Protein AF-A0A7W1AGZ4-F1 (afdb_monomer_lite)

Radius of gyration: 18.14 Å; chains: 1; bounding box: 43×48×43 Å

Sequence (249 aa):
MVACYVSNYGTFGGDRHEALSAAVGRVGAFATVAMVYQPPASSPNSVRFMVYGANGELVTQAQLDQYGDNVSIPNNCLNCHGGARYDAAANAVIGARFLPFDTTGFEFADVPGFRPADQAANIRVLNDLVATTEPTPAIRELIDGFAATSAEKFVPAGWSGTVEREVYKQVVAVACRSCHASLGGSFDFTSAAQFTNVRAAIADSLCGPSGNASAHDMPSAEIPLRRLWTTPARAYLIDYLDIKGACEP

Foldseek 3Di:
DDKDKDFFADAAVDDPVRRQVCVVVVHHGAKMKMWDADDDLQDWPNIAIWIAGPVRHTDQFDQPHRPRPDTGPPRLVCQQQPLWDQDPVVRTTGQGADFQPQCLADDFDPDPCTDCVNCVVVSLVVLVSSVVRPAAPLRVQQSVQCVVQNNLPGAAVQQPDPLSRVLCNLACSQQQQRRQCSNDDLSNPSHPVSCLVCLQVVLCQLQNAPPCSVHHNPVSRVSSSCSCVVDCSVVSSCVSNVNVNSNDD

pLDDT: mean 90.74, std 8.55, range [50.34, 98.19]

Structure (mmCIF, N/CA/C/O backbone):
data_AF-A0A7W1AGZ4-F1
#
_entry.id   AF-A0A7W1AGZ4-F1
#
loop_
_atom_site.group_PDB
_atom_site.id
_atom_site.type_symbol
_atom_site.label_atom_id
_atom_site.label_alt_id
_atom_site.label_comp_id
_atom_site.label_asym_id
_atom_site.label_entity_id
_atom_site.label_seq_id
_atom_site.pdbx_PDB_ins_code
_atom_site.Cartn_x
_atom_site.Cartn_y
_atom_site.Cartn_z
_atom_site.occupancy
_atom_site.B_iso_or_equiv
_atom_site.auth_seq_id
_atom_site.auth_comp_id
_atom_site.auth_asym_id
_atom_site.auth_atom_id
_atom_site.pdbx_PDB_model_num
ATOM 1 N N . MET A 1 1 ? 18.515 -12.819 1.867 1.00 87.00 1 MET A N 1
ATOM 2 C CA . MET A 1 1 ? 18.225 -11.853 0.787 1.00 87.00 1 MET A CA 1
ATOM 3 C C . MET A 1 1 ? 16.876 -12.226 0.209 1.00 87.00 1 MET A C 1
ATOM 5 O O . MET A 1 1 ? 16.667 -13.409 -0.025 1.00 87.00 1 MET A O 1
ATOM 9 N N . VAL A 1 2 ? 15.983 -11.257 0.025 1.00 96.50 2 VAL A N 1
ATOM 10 C CA . VAL A 1 2 ? 14.653 -11.457 -0.580 1.00 96.50 2 VAL A CA 1
ATOM 11 C C . VAL A 1 2 ? 14.549 -10.553 -1.798 1.00 96.50 2 VAL A C 1
ATOM 13 O O . VAL A 1 2 ? 15.055 -9.433 -1.759 1.00 96.50 2 VAL A O 1
ATOM 16 N N . ALA A 1 3 ? 13.922 -11.029 -2.868 1.00 96.31 3 ALA A N 1
ATOM 17 C CA . ALA A 1 3 ? 13.642 -10.231 -4.051 1.00 96.31 3 ALA A CA 1
ATOM 18 C C . ALA A 1 3 ? 12.219 -10.510 -4.538 1.00 96.31 3 ALA A C 1
ATOM 20 O O . ALA A 1 3 ? 11.831 -11.671 -4.662 1.00 96.31 3 ALA A O 1
ATOM 21 N N . CYS A 1 4 ? 11.473 -9.450 -4.832 1.00 96.69 4 CYS A N 1
ATOM 22 C CA . CYS A 1 4 ? 10.142 -9.517 -5.429 1.00 96.69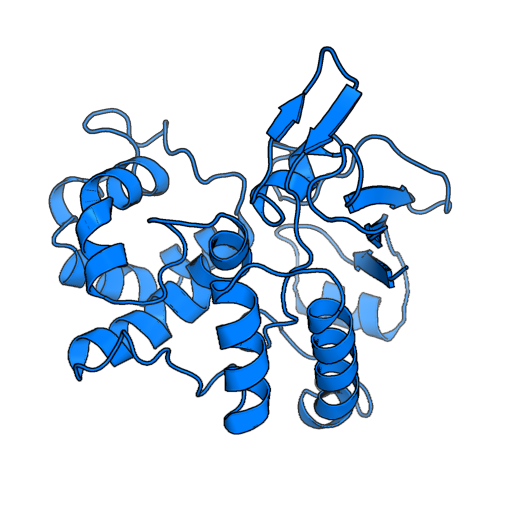 4 CYS A CA 1
ATOM 23 C C . CYS A 1 4 ? 10.090 -8.572 -6.628 1.00 96.69 4 CYS A C 1
ATOM 25 O O . CYS A 1 4 ? 10.777 -7.551 -6.641 1.00 96.69 4 CYS A O 1
ATOM 27 N N . TYR A 1 5 ? 9.267 -8.892 -7.621 1.00 96.56 5 TYR A N 1
ATOM 28 C CA . TYR A 1 5 ? 8.994 -7.987 -8.730 1.00 96.56 5 TYR A CA 1
ATOM 29 C C . TYR A 1 5 ? 7.519 -8.028 -9.119 1.00 96.56 5 TYR A C 1
ATOM 31 O O . TYR A 1 5 ? 6.829 -9.018 -8.876 1.00 96.56 5 TYR A O 1
ATOM 39 N N . VAL A 1 6 ? 7.054 -6.945 -9.733 1.00 95.31 6 VAL A N 1
ATOM 40 C CA . VAL A 1 6 ? 5.720 -6.817 -10.315 1.00 95.31 6 VAL A CA 1
ATOM 41 C C . VAL A 1 6 ? 5.838 -6.149 -11.678 1.00 95.31 6 VAL A C 1
ATOM 43 O O . VAL A 1 6 ? 6.537 -5.148 -11.830 1.00 95.31 6 VAL A O 1
ATOM 46 N N . SER A 1 7 ? 5.167 -6.711 -12.676 1.00 96.44 7 SER A N 1
ATOM 47 C CA . SER A 1 7 ? 5.040 -6.103 -13.999 1.00 96.44 7 SER A CA 1
ATOM 48 C C . SER A 1 7 ? 3.698 -5.390 -14.092 1.00 96.44 7 SER A C 1
ATOM 50 O O . SER A 1 7 ? 2.663 -5.969 -13.771 1.00 96.44 7 SER A O 1
ATOM 52 N N . ASN A 1 8 ? 3.730 -4.131 -14.515 1.00 94.50 8 ASN A N 1
ATOM 53 C CA . ASN A 1 8 ? 2.555 -3.288 -14.671 1.00 94.50 8 ASN A CA 1
ATOM 54 C C . ASN A 1 8 ? 2.071 -3.335 -16.120 1.00 94.50 8 ASN A C 1
ATOM 56 O O . ASN A 1 8 ? 2.871 -3.241 -17.056 1.00 94.50 8 ASN A O 1
ATOM 60 N N . TYR A 1 9 ? 0.757 -3.464 -16.277 1.00 95.25 9 TYR A N 1
ATOM 61 C CA . TYR A 1 9 ? 0.058 -3.624 -17.548 1.00 95.25 9 TYR A CA 1
ATOM 62 C C . TYR A 1 9 ? -1.064 -2.586 -17.663 1.00 95.25 9 TYR A C 1
ATOM 64 O O . TYR A 1 9 ? -1.613 -2.153 -16.650 1.00 95.25 9 TYR A O 1
ATOM 72 N N . GLY A 1 10 ? -1.423 -2.217 -18.893 1.00 93.06 10 GLY A N 1
ATOM 73 C CA . GLY A 1 10 ? -2.476 -1.235 -19.166 1.00 93.06 10 GLY A CA 1
ATOM 74 C C . GLY A 1 10 ? -2.006 0.216 -19.035 1.00 93.06 10 GLY A C 1
ATOM 75 O O . GLY A 1 10 ? -0.840 0.532 -19.267 1.00 93.06 10 GLY A O 1
ATOM 76 N N . THR A 1 11 ? -2.930 1.117 -18.707 1.00 88.69 11 THR A N 1
ATOM 77 C CA . THR A 1 11 ? -2.680 2.561 -18.581 1.00 88.69 11 THR A CA 1
ATOM 78 C C . THR A 1 11 ? -3.379 3.094 -17.336 1.00 88.69 11 THR A C 1
ATOM 80 O O . THR A 1 11 ? -4.525 2.732 -17.068 1.00 88.69 11 THR A O 1
ATOM 83 N N . PHE A 1 12 ? -2.709 3.956 -16.568 1.00 83.69 12 PHE A N 1
ATOM 84 C CA . PHE A 1 12 ? -3.318 4.596 -15.399 1.00 83.69 12 PHE A CA 1
ATOM 85 C C . PHE A 1 12 ? -4.518 5.459 -15.803 1.00 83.69 12 PHE A C 1
ATOM 87 O O . PHE A 1 12 ? -4.467 6.188 -16.791 1.00 83.69 12 PHE A O 1
ATOM 94 N N . GLY A 1 13 ? -5.620 5.328 -15.060 1.00 81.44 13 GLY A N 1
ATOM 95 C CA . GLY A 1 13 ? -6.910 5.938 -15.404 1.00 81.44 13 GLY A CA 1
ATOM 96 C C . GLY A 1 13 ? -7.656 5.267 -16.571 1.00 81.44 13 GLY A C 1
ATOM 97 O O . GLY A 1 13 ? -8.749 5.713 -16.913 1.00 81.44 13 GLY A O 1
ATOM 98 N N . GLY A 1 14 ? -7.088 4.217 -17.178 1.00 87.12 14 GLY A N 1
ATOM 99 C CA . GLY A 1 14 ? -7.708 3.432 -18.249 1.00 87.12 14 GLY A CA 1
ATOM 100 C C . GLY A 1 14 ? -8.649 2.329 -17.749 1.00 87.12 14 GLY A C 1
ATOM 101 O O . GLY A 1 14 ? -8.971 2.243 -16.561 1.00 87.12 14 GLY A O 1
ATOM 102 N N . ASP A 1 15 ? -9.089 1.461 -18.664 1.00 91.44 15 ASP A N 1
ATOM 103 C CA . ASP A 1 15 ? -9.973 0.340 -18.332 1.00 91.44 15 ASP A CA 1
ATOM 104 C C . ASP A 1 15 ? -9.217 -0.765 -17.568 1.00 91.44 15 ASP A C 1
ATOM 106 O O . ASP A 1 15 ? -8.265 -1.385 -18.052 1.00 91.44 15 ASP A O 1
ATOM 110 N N . ARG A 1 16 ? -9.681 -1.046 -16.349 1.00 89.94 16 ARG A N 1
ATOM 111 C CA . ARG A 1 16 ? -9.140 -2.097 -15.481 1.00 89.94 16 ARG A CA 1
ATOM 112 C C . ARG A 1 16 ? -9.299 -3.509 -16.053 1.00 89.94 16 ARG A C 1
ATOM 114 O O . ARG A 1 16 ? -8.453 -4.360 -15.790 1.00 89.94 16 ARG A O 1
ATOM 121 N N . HIS A 1 17 ? -10.351 -3.779 -16.827 1.00 92.06 17 HIS A N 1
ATOM 122 C CA . HIS A 1 17 ? -10.578 -5.090 -17.435 1.00 92.06 17 HIS A CA 1
ATOM 123 C C . HIS A 1 17 ? -9.567 -5.355 -18.552 1.00 92.06 17 HIS A C 1
ATOM 125 O O . HIS A 1 17 ? -9.062 -6.474 -18.667 1.00 92.06 17 HIS A O 1
ATOM 131 N N . GLU A 1 18 ? -9.200 -4.321 -19.313 1.00 94.56 18 GLU A N 1
ATOM 132 C CA . GLU A 1 18 ? -8.113 -4.403 -20.290 1.00 94.56 18 GLU A CA 1
ATOM 133 C C . GLU A 1 18 ? -6.768 -4.649 -19.599 1.00 94.56 18 GLU A C 1
ATOM 135 O O . GLU A 1 18 ? -6.032 -5.553 -20.001 1.00 94.56 18 GLU A O 1
ATOM 140 N N . ALA A 1 19 ? -6.473 -3.922 -18.514 1.00 94.06 19 ALA A N 1
ATOM 141 C CA . ALA A 1 19 ? -5.252 -4.123 -17.730 1.00 94.06 19 ALA A CA 1
ATOM 142 C C . ALA A 1 19 ? -5.159 -5.547 -17.146 1.00 94.06 19 ALA A C 1
ATOM 144 O O . ALA A 1 19 ? -4.108 -6.185 -17.241 1.00 94.06 19 ALA A O 1
ATOM 145 N N . LEU A 1 20 ? -6.260 -6.083 -16.605 1.00 95.06 20 LEU A N 1
ATOM 146 C CA . LEU A 1 20 ? -6.334 -7.464 -16.114 1.00 95.06 20 LEU A CA 1
ATOM 147 C C . LEU A 1 20 ? -6.125 -8.485 -17.234 1.00 95.06 20 LEU A C 1
ATOM 149 O O . LEU A 1 20 ? -5.352 -9.428 -17.066 1.00 95.06 20 LEU A O 1
ATOM 153 N N . SER A 1 21 ? -6.773 -8.298 -18.386 1.00 95.94 21 SER A N 1
ATOM 154 C CA . SER A 1 21 ? -6.602 -9.182 -19.544 1.00 95.94 21 SER A CA 1
ATOM 155 C C . SER A 1 21 ? -5.155 -9.171 -20.052 1.00 95.94 21 SER A C 1
ATOM 157 O O . SER A 1 21 ? -4.579 -10.227 -20.325 1.00 95.94 21 SER A O 1
ATOM 159 N N . ALA A 1 22 ? -4.535 -7.991 -20.128 1.00 96.50 22 ALA A N 1
ATOM 160 C CA . ALA A 1 22 ? -3.134 -7.829 -20.500 1.00 96.50 22 ALA A CA 1
ATOM 161 C C . ALA A 1 22 ? -2.189 -8.510 -19.496 1.00 96.50 22 ALA A C 1
ATOM 163 O O . ALA A 1 22 ? -1.257 -9.200 -19.911 1.00 96.50 22 ALA A O 1
ATOM 164 N N . ALA A 1 23 ? -2.462 -8.396 -18.192 1.00 96.19 23 ALA A N 1
ATOM 165 C CA . ALA A 1 23 ? -1.691 -9.060 -17.144 1.00 96.19 23 ALA A CA 1
ATOM 166 C C . ALA A 1 23 ? -1.802 -10.594 -17.211 1.00 96.19 23 ALA A C 1
ATOM 168 O O . ALA A 1 23 ? -0.784 -11.286 -17.140 1.00 96.19 23 ALA A O 1
ATOM 169 N N . VAL A 1 24 ? -3.010 -11.135 -17.422 1.00 96.81 24 VAL A N 1
ATOM 170 C CA . VAL A 1 24 ? -3.243 -12.580 -17.619 1.00 96.81 24 VAL A CA 1
ATOM 171 C C . VAL A 1 24 ? -2.476 -13.094 -18.840 1.00 96.81 24 VAL A C 1
ATOM 173 O O . VAL A 1 24 ? -1.804 -14.123 -18.761 1.00 96.81 24 VAL A O 1
ATOM 176 N N . GLY A 1 25 ? -2.527 -12.357 -19.953 1.00 96.69 25 GLY A N 1
ATOM 177 C CA . GLY A 1 25 ? -1.789 -12.684 -21.176 1.00 96.69 25 GLY A CA 1
ATOM 178 C C . GLY A 1 25 ? -0.289 -12.382 -21.113 1.00 96.69 25 GLY A C 1
ATOM 179 O O . GLY A 1 25 ? 0.455 -12.822 -21.988 1.00 96.69 25 GLY A O 1
ATOM 180 N N . ARG A 1 26 ? 0.165 -11.640 -20.095 1.00 95.50 26 ARG A N 1
ATOM 181 C CA . ARG A 1 26 ? 1.519 -11.076 -19.973 1.00 95.50 26 ARG A CA 1
ATOM 182 C C . ARG A 1 26 ? 1.939 -10.246 -21.192 1.00 95.50 26 ARG A C 1
ATOM 184 O O . ARG A 1 26 ? 3.103 -10.266 -21.588 1.00 95.50 26 ARG A O 1
ATOM 191 N N . VAL A 1 27 ? 1.006 -9.502 -21.781 1.00 95.50 27 VAL A N 1
ATOM 192 C CA . VAL A 1 27 ? 1.228 -8.714 -23.004 1.00 95.50 27 VAL A CA 1
ATOM 193 C C . VAL A 1 27 ? 1.304 -7.229 -22.672 1.00 95.50 27 VAL A C 1
ATOM 195 O O . VAL A 1 27 ? 0.425 -6.703 -22.002 1.00 95.50 27 VAL A O 1
ATOM 198 N N . GLY A 1 28 ? 2.327 -6.540 -23.184 1.00 94.69 28 GLY A N 1
ATOM 199 C CA . GLY A 1 28 ? 2.410 -5.079 -23.092 1.00 94.69 28 GLY A CA 1
ATOM 200 C C . GLY A 1 28 ? 2.748 -4.553 -21.696 1.00 94.69 28 GLY A C 1
ATOM 201 O O . GLY A 1 28 ? 2.215 -3.524 -21.289 1.00 94.69 28 GLY A O 1
ATOM 202 N N . ALA A 1 29 ? 3.618 -5.246 -20.951 1.00 95.56 29 ALA A N 1
ATOM 203 C CA . ALA A 1 29 ? 4.167 -4.686 -19.719 1.00 95.56 29 ALA A CA 1
ATOM 204 C C . ALA A 1 29 ? 4.952 -3.404 -20.041 1.00 95.56 29 ALA A C 1
ATOM 206 O O . ALA A 1 29 ? 5.865 -3.441 -20.866 1.00 95.56 29 ALA A O 1
ATOM 207 N N . PHE A 1 30 ? 4.622 -2.288 -19.392 1.00 94.31 30 PHE A N 1
ATOM 208 C CA . PHE A 1 30 ? 5.315 -1.013 -19.626 1.00 94.31 30 PHE A CA 1
ATOM 209 C C . PHE A 1 30 ? 6.378 -0.711 -18.563 1.00 94.31 30 PHE A C 1
ATOM 211 O O . PHE A 1 30 ? 7.355 -0.020 -18.851 1.00 94.31 30 PHE A O 1
ATOM 218 N N . ALA A 1 31 ? 6.215 -1.252 -17.351 1.00 95.06 31 ALA A N 1
ATOM 219 C CA . ALA A 1 31 ? 7.163 -1.100 -16.253 1.00 95.06 31 ALA A CA 1
ATOM 220 C C . ALA A 1 31 ? 7.177 -2.347 -15.360 1.00 95.06 31 ALA A C 1
ATOM 222 O O . ALA A 1 31 ? 6.154 -2.713 -14.781 1.00 95.06 31 ALA A O 1
ATOM 223 N N . THR A 1 32 ? 8.340 -2.974 -15.197 1.00 97.25 32 THR A N 1
ATOM 224 C CA . THR A 1 32 ? 8.563 -4.032 -14.202 1.00 97.25 32 THR A CA 1
ATOM 225 C C . THR A 1 32 ? 9.362 -3.477 -13.036 1.00 97.25 32 THR A C 1
ATOM 227 O O . THR A 1 32 ? 10.540 -3.164 -13.186 1.00 97.25 32 THR A O 1
ATOM 230 N N . VAL A 1 33 ? 8.723 -3.351 -11.875 1.00 96.44 33 VAL A N 1
ATOM 231 C CA . VAL A 1 33 ? 9.336 -2.852 -10.640 1.00 96.44 33 VAL A CA 1
ATOM 232 C C . VAL A 1 33 ? 9.860 -4.038 -9.847 1.00 96.44 33 VAL A C 1
ATOM 234 O O . VAL A 1 33 ? 9.128 -4.993 -9.604 1.00 96.44 33 VAL A O 1
ATOM 237 N N . ALA A 1 34 ? 11.116 -3.975 -9.427 1.00 97.06 34 ALA A N 1
ATOM 238 C CA . ALA A 1 34 ? 11.766 -4.960 -8.583 1.00 97.06 34 ALA A CA 1
ATOM 239 C C . ALA A 1 34 ? 12.222 -4.319 -7.272 1.00 97.06 34 ALA A C 1
ATOM 241 O O . ALA A 1 34 ? 12.740 -3.200 -7.243 1.00 97.06 34 ALA A O 1
ATOM 242 N N . MET A 1 35 ? 12.061 -5.069 -6.188 1.00 96.75 35 MET A N 1
ATOM 243 C CA . MET A 1 35 ? 12.550 -4.724 -4.864 1.00 96.75 35 MET A CA 1
ATOM 244 C C . MET A 1 35 ? 13.450 -5.826 -4.342 1.00 96.75 35 MET A C 1
ATOM 246 O O . MET A 1 35 ? 13.121 -7.009 -4.448 1.00 96.75 35 MET A O 1
ATOM 250 N N . VAL A 1 36 ? 14.562 -5.437 -3.727 1.00 97.19 36 VAL A N 1
ATOM 251 C CA . VAL A 1 36 ? 15.485 -6.368 -3.071 1.00 97.19 36 VAL A CA 1
ATOM 252 C C . VAL A 1 36 ? 15.710 -5.933 -1.637 1.00 97.19 36 VAL A C 1
ATOM 254 O O . VAL A 1 36 ? 15.943 -4.754 -1.387 1.00 97.19 36 VAL A O 1
ATOM 257 N N . TYR A 1 37 ? 15.674 -6.895 -0.717 1.00 97.31 37 TYR A N 1
ATOM 258 C CA . TYR A 1 37 ? 16.054 -6.730 0.678 1.00 97.31 37 TYR A CA 1
ATOM 259 C C . TYR A 1 37 ? 17.360 -7.463 1.000 1.00 97.31 37 TYR A C 1
ATOM 261 O O . TYR A 1 37 ? 17.499 -8.677 0.782 1.00 97.31 37 TYR A O 1
ATOM 269 N N . GLN A 1 38 ? 18.290 -6.723 1.597 1.00 96.56 38 GLN A N 1
ATOM 270 C CA . GLN A 1 38 ? 19.529 -7.207 2.178 1.00 96.56 38 GLN A CA 1
ATOM 271 C C . GLN A 1 38 ? 19.607 -6.756 3.649 1.00 96.56 38 GLN A C 1
ATOM 273 O O . GLN A 1 38 ? 19.613 -5.552 3.902 1.00 96.56 38 GLN A O 1
ATOM 278 N N . PRO A 1 39 ? 19.667 -7.693 4.615 1.00 94.62 39 PRO A N 1
ATOM 279 C CA . PRO A 1 39 ? 19.731 -7.346 6.029 1.00 94.62 39 PRO A CA 1
ATOM 280 C C . PRO A 1 39 ? 21.072 -6.689 6.401 1.00 94.62 39 PRO A C 1
ATOM 282 O O . PRO A 1 39 ? 22.086 -6.964 5.747 1.00 94.62 39 PRO A O 1
ATOM 285 N N . PRO A 1 40 ? 21.102 -5.890 7.483 1.00 93.62 40 PRO A N 1
ATOM 286 C CA . PRO A 1 40 ? 19.962 -5.526 8.336 1.00 93.62 40 PRO A CA 1
ATOM 287 C C . PRO A 1 40 ? 19.135 -4.366 7.754 1.00 93.62 40 PRO A C 1
ATOM 289 O O . PRO A 1 40 ? 19.645 -3.535 7.006 1.00 93.62 40 PRO A O 1
ATOM 292 N N . ALA A 1 41 ? 17.862 -4.248 8.141 1.00 89.44 41 ALA A N 1
ATOM 293 C CA . ALA A 1 41 ? 16.946 -3.205 7.655 1.00 89.44 41 ALA A CA 1
ATOM 294 C C . ALA A 1 41 ? 17.289 -1.782 8.129 1.00 89.44 41 ALA A C 1
ATOM 296 O O . ALA A 1 41 ? 16.692 -0.804 7.664 1.00 89.44 41 ALA A O 1
ATOM 297 N N . SER A 1 42 ? 18.235 -1.662 9.061 1.00 88.31 42 SER A N 1
ATOM 298 C CA . SER A 1 42 ? 18.825 -0.401 9.512 1.00 88.31 42 SER A CA 1
ATOM 299 C C . SER A 1 42 ? 19.952 0.098 8.603 1.00 88.31 42 SER A C 1
ATOM 301 O O . SER A 1 42 ? 20.309 1.273 8.677 1.00 88.31 42 SER A O 1
ATOM 303 N N . SER A 1 43 ? 20.515 -0.752 7.736 1.00 92.69 43 SER A N 1
ATOM 304 C CA . SER A 1 43 ? 21.575 -0.336 6.818 1.00 92.69 43 SER A CA 1
ATOM 305 C C . SER A 1 43 ? 21.033 0.554 5.689 1.00 92.69 43 SER A C 1
ATOM 307 O O . SER A 1 43 ? 19.939 0.290 5.170 1.00 92.69 43 SER A O 1
ATOM 309 N N . PRO A 1 44 ? 21.800 1.574 5.253 1.00 93.19 44 PRO A N 1
ATOM 310 C CA . PRO A 1 44 ? 21.507 2.312 4.029 1.00 93.19 44 PRO A CA 1
ATOM 311 C C . PRO A 1 44 ? 21.385 1.360 2.835 1.00 93.19 44 PRO A C 1
ATOM 313 O O . PRO A 1 44 ? 22.183 0.432 2.695 1.00 93.19 44 PRO A O 1
ATOM 316 N N . ASN A 1 45 ? 20.392 1.582 1.972 1.00 94.12 45 ASN A N 1
ATOM 317 C CA . ASN A 1 45 ? 20.105 0.742 0.805 1.00 94.12 45 ASN A CA 1
ATOM 318 C C . ASN A 1 45 ? 19.912 -0.751 1.148 1.00 94.12 45 ASN A C 1
ATOM 320 O O . ASN A 1 45 ? 20.210 -1.621 0.321 1.00 94.12 45 ASN A O 1
ATOM 324 N N . SER A 1 46 ? 19.427 -1.053 2.361 1.00 95.06 46 SER A N 1
ATOM 325 C CA . SER A 1 46 ? 18.976 -2.398 2.750 1.00 95.06 46 SER A CA 1
ATOM 326 C C . SER A 1 46 ? 17.762 -2.837 1.939 1.00 95.06 46 SER A C 1
ATOM 328 O O . SER A 1 46 ? 17.660 -4.007 1.588 1.00 95.06 46 SER A O 1
ATOM 330 N N . VAL A 1 47 ? 16.893 -1.898 1.560 1.00 95.50 47 VAL A N 1
ATOM 331 C CA . VAL A 1 47 ? 15.894 -2.075 0.503 1.00 95.50 47 VAL A CA 1
ATOM 332 C C . VAL A 1 47 ? 16.293 -1.230 -0.701 1.00 95.50 47 VAL A C 1
ATOM 334 O O . VAL A 1 47 ? 16.632 -0.055 -0.556 1.00 95.50 47 VAL A O 1
ATOM 337 N N . ARG A 1 48 ? 16.266 -1.836 -1.889 1.00 94.94 48 ARG A N 1
ATOM 338 C CA . ARG A 1 48 ? 16.602 -1.188 -3.166 1.00 94.94 48 ARG A CA 1
ATOM 339 C C . ARG A 1 48 ? 15.460 -1.356 -4.149 1.00 94.94 48 ARG A C 1
ATOM 341 O O . ARG A 1 48 ? 14.827 -2.410 -4.165 1.00 94.94 48 ARG A O 1
ATOM 348 N N . PHE A 1 49 ? 15.253 -0.333 -4.968 1.00 95.56 49 PHE A N 1
ATOM 349 C CA . PHE A 1 49 ? 14.232 -0.290 -6.006 1.00 95.56 49 PHE A CA 1
ATOM 350 C C . PHE A 1 49 ? 14.908 -0.231 -7.370 1.00 95.56 49 PHE A C 1
ATOM 352 O O . PHE A 1 49 ? 15.812 0.577 -7.582 1.00 95.56 49 PHE A O 1
ATOM 359 N N . MET A 1 50 ? 14.458 -1.075 -8.289 1.00 96.38 50 MET A N 1
ATOM 360 C CA . MET A 1 50 ? 14.874 -1.064 -9.686 1.00 96.38 50 MET A CA 1
ATOM 361 C C . MET A 1 50 ? 13.630 -1.134 -10.555 1.00 96.38 50 MET A C 1
ATOM 363 O O . MET A 1 50 ? 12.692 -1.852 -10.217 1.00 96.38 50 MET A O 1
ATOM 367 N N . VAL A 1 51 ? 13.613 -0.419 -11.675 1.00 97.56 51 VAL A N 1
ATOM 368 C CA . VAL A 1 51 ? 12.519 -0.527 -12.641 1.00 97.56 51 VAL A CA 1
ATOM 369 C C . VAL A 1 51 ? 13.085 -0.787 -14.017 1.00 97.56 51 VAL A C 1
ATOM 371 O O . VAL A 1 51 ? 14.066 -0.167 -14.419 1.00 97.56 51 VAL A O 1
ATOM 374 N N . TYR A 1 52 ? 12.450 -1.711 -14.723 1.00 97.44 52 TYR A N 1
ATOM 375 C CA . TYR A 1 52 ? 12.769 -2.068 -16.091 1.00 97.44 52 TYR A CA 1
ATOM 376 C C . TYR A 1 52 ? 11.629 -1.620 -17.004 1.00 97.44 52 TYR A C 1
ATOM 378 O O . TYR A 1 52 ? 10.467 -1.928 -16.727 1.00 97.44 52 TYR A O 1
ATOM 386 N N . GLY A 1 53 ? 11.951 -0.881 -18.065 1.00 96.06 53 GLY A N 1
ATOM 387 C CA . GLY A 1 53 ? 10.976 -0.428 -19.057 1.00 96.06 53 GLY A CA 1
ATOM 388 C C . GLY A 1 53 ? 10.456 -1.567 -19.940 1.00 96.06 53 GLY A C 1
ATOM 389 O O . GLY A 1 53 ? 10.855 -2.724 -19.797 1.00 96.06 53 GLY A O 1
ATOM 390 N N . ALA A 1 54 ? 9.595 -1.236 -20.904 1.00 94.56 54 ALA A N 1
ATOM 391 C CA . ALA A 1 54 ? 9.003 -2.205 -21.836 1.00 94.56 54 ALA A CA 1
ATOM 392 C C . ALA A 1 54 ? 10.037 -3.008 -22.656 1.00 94.56 54 ALA A C 1
ATOM 394 O O . ALA A 1 54 ? 9.770 -4.134 -23.068 1.00 94.56 54 ALA A O 1
ATOM 395 N N . ASN A 1 55 ? 11.225 -2.442 -22.885 1.00 95.00 55 ASN A N 1
ATOM 396 C CA . ASN A 1 55 ? 12.341 -3.098 -23.572 1.00 95.00 55 ASN A CA 1
ATOM 397 C C . ASN A 1 55 ? 13.228 -3.948 -22.638 1.00 95.00 55 ASN A C 1
ATOM 399 O O . ASN A 1 55 ? 14.198 -4.543 -23.099 1.00 95.00 55 ASN A O 1
ATOM 403 N N . GLY A 1 56 ? 12.914 -4.005 -21.340 1.00 94.12 56 GLY A N 1
ATOM 404 C CA . GLY A 1 56 ? 13.701 -4.714 -20.333 1.00 94.12 56 GLY A CA 1
ATOM 405 C C . GLY A 1 56 ? 14.955 -3.972 -19.863 1.00 94.12 56 GLY A C 1
ATOM 406 O O . GLY A 1 56 ? 15.739 -4.544 -19.108 1.00 94.12 56 GLY A O 1
ATOM 407 N N . GLU A 1 57 ? 15.166 -2.720 -20.272 1.00 97.25 57 GLU A N 1
ATOM 408 C CA . GLU A 1 57 ? 16.292 -1.903 -19.812 1.00 97.25 57 GLU A CA 1
ATOM 409 C C . GLU A 1 57 ? 15.968 -1.199 -18.495 1.00 97.25 57 GLU A C 1
ATOM 411 O O . GLU A 1 57 ? 14.820 -0.839 -18.234 1.00 97.25 57 GLU A O 1
ATOM 416 N N . LEU A 1 58 ? 16.992 -0.985 -17.664 1.00 97.38 58 LEU A N 1
ATOM 417 C CA . LEU A 1 58 ? 16.846 -0.244 -16.416 1.00 97.38 58 LEU A CA 1
ATOM 418 C C . LEU A 1 58 ? 16.500 1.222 -16.710 1.00 97.38 58 LEU A C 1
ATOM 420 O O . LEU A 1 58 ? 17.206 1.893 -17.460 1.00 97.38 58 LEU A O 1
ATOM 424 N N . VAL A 1 59 ? 15.457 1.728 -16.060 1.00 96.88 59 VAL A N 1
ATOM 425 C CA . VAL A 1 59 ? 15.012 3.120 -16.158 1.00 96.88 59 VAL A CA 1
ATOM 426 C C . VAL A 1 59 ? 15.056 3.798 -14.791 1.00 96.88 59 VAL A C 1
ATOM 428 O O . VAL A 1 59 ? 14.912 3.160 -13.749 1.00 96.88 59 VAL A O 1
ATOM 431 N N . THR A 1 60 ? 15.262 5.114 -14.789 1.00 94.31 60 THR A N 1
ATOM 432 C CA . THR A 1 60 ? 15.279 5.953 -13.575 1.00 94.31 60 THR A CA 1
ATOM 433 C C . THR A 1 60 ? 13.957 6.678 -13.335 1.00 94.31 60 THR A C 1
ATOM 435 O O . THR A 1 60 ? 13.795 7.363 -12.322 1.00 94.31 60 THR A O 1
ATOM 438 N N . GLN A 1 61 ? 13.000 6.505 -14.249 1.00 93.44 61 GLN A N 1
ATOM 439 C CA . GLN A 1 61 ? 11.659 7.053 -14.154 1.00 93.44 61 GLN A CA 1
ATOM 440 C C . GLN A 1 61 ? 10.618 6.010 -14.557 1.00 93.44 61 GLN A C 1
ATOM 442 O O . GLN A 1 61 ? 10.819 5.258 -15.509 1.00 93.44 61 GLN A O 1
ATOM 447 N N . ALA A 1 62 ? 9.499 5.994 -13.843 1.00 91.50 62 ALA A N 1
ATOM 448 C CA . ALA A 1 62 ? 8.307 5.241 -14.193 1.00 91.50 62 ALA A CA 1
ATOM 449 C C . ALA A 1 62 ? 7.080 6.006 -13.701 1.00 91.50 62 ALA A C 1
ATOM 451 O O . ALA A 1 62 ? 6.984 6.321 -12.517 1.00 91.50 62 ALA A O 1
ATOM 452 N N . GLN A 1 63 ? 6.154 6.300 -14.608 1.00 89.88 63 GLN A N 1
ATOM 453 C CA . GLN A 1 63 ? 4.871 6.895 -14.257 1.00 89.88 63 GLN A CA 1
ATOM 454 C C . GLN A 1 63 ? 3.958 5.793 -13.711 1.00 89.88 63 GLN A C 1
ATOM 456 O O . GLN A 1 63 ? 3.553 4.904 -14.461 1.00 89.88 63 GLN A O 1
ATOM 461 N N . LEU A 1 64 ? 3.699 5.826 -12.397 1.00 88.19 64 LEU A N 1
ATOM 462 C CA . LEU A 1 64 ? 2.844 4.857 -11.691 1.00 88.19 64 LEU A CA 1
ATOM 463 C C . LEU A 1 64 ? 1.537 5.491 -11.184 1.00 88.19 64 LEU A C 1
ATOM 465 O O . LEU A 1 64 ? 0.944 5.032 -10.209 1.00 88.19 64 LEU A O 1
ATOM 469 N N . ASP A 1 65 ? 1.124 6.558 -11.858 1.00 86.31 65 ASP A N 1
ATOM 470 C CA . ASP A 1 65 ? -0.033 7.387 -11.561 1.00 86.31 65 ASP A CA 1
ATOM 471 C C . ASP A 1 65 ? -0.526 8.062 -12.858 1.00 86.31 65 ASP A C 1
ATOM 473 O O . ASP A 1 65 ? 0.169 8.098 -13.879 1.00 86.31 65 ASP A O 1
ATOM 477 N N . GLN A 1 66 ? -1.749 8.576 -12.855 1.00 85.19 66 GLN A N 1
ATOM 478 C CA . GLN A 1 66 ? -2.383 9.178 -14.023 1.00 85.19 66 GLN A CA 1
ATOM 479 C C . GLN A 1 66 ? -1.758 10.526 -14.414 1.00 85.19 66 GLN A C 1
ATOM 481 O O . GLN A 1 66 ? -1.784 10.875 -15.595 1.00 85.19 66 GLN A O 1
ATOM 486 N N . TYR A 1 67 ? -1.213 11.283 -13.460 1.00 82.00 67 TYR A N 1
ATOM 487 C CA . TYR A 1 67 ? -0.838 12.688 -13.654 1.00 82.00 67 TYR A CA 1
ATOM 488 C C . TYR A 1 67 ? 0.662 12.899 -13.907 1.00 82.00 67 TYR A C 1
ATOM 490 O O . TYR A 1 67 ? 1.051 13.924 -14.463 1.00 82.00 67 TYR A O 1
ATOM 498 N N . GLY A 1 68 ? 1.494 11.906 -13.595 1.00 81.25 68 GLY A N 1
ATOM 499 C CA . GLY A 1 68 ? 2.947 11.987 -13.685 1.00 81.25 68 GLY A CA 1
ATOM 500 C C . GLY A 1 68 ? 3.575 12.808 -12.559 1.00 81.25 68 GLY A C 1
ATOM 501 O O . GLY A 1 68 ? 4.690 13.304 -12.728 1.00 81.25 68 GLY A O 1
ATOM 502 N N . ASP A 1 69 ? 2.892 12.951 -11.421 1.00 77.06 69 ASP A N 1
ATOM 503 C CA . ASP A 1 69 ? 3.335 13.823 -10.325 1.00 77.06 69 ASP A CA 1
ATOM 504 C C . ASP A 1 69 ? 4.569 13.261 -9.599 1.00 77.06 69 ASP A C 1
ATOM 506 O O . ASP A 1 69 ? 5.371 14.015 -9.041 1.00 77.06 69 ASP A O 1
ATOM 510 N N . ASN A 1 70 ? 4.773 11.936 -9.630 1.00 79.81 70 ASN A N 1
ATOM 511 C CA . ASN A 1 70 ? 5.929 11.295 -9.010 1.00 79.81 70 ASN A CA 1
ATOM 512 C C . ASN A 1 70 ? 6.497 10.162 -9.869 1.00 79.81 70 ASN A C 1
ATOM 514 O O . ASN A 1 70 ? 6.232 8.986 -9.648 1.00 79.81 70 ASN A O 1
ATOM 518 N N . VAL A 1 71 ? 7.338 10.515 -10.843 1.00 87.38 71 VAL A N 1
ATOM 519 C CA . VAL A 1 71 ? 7.935 9.528 -11.761 1.00 87.38 71 VAL A CA 1
ATOM 520 C C . VAL A 1 71 ? 9.301 9.009 -11.318 1.00 87.38 71 VAL A C 1
ATOM 522 O O . VAL A 1 71 ? 9.749 7.976 -11.805 1.00 87.38 71 VAL A O 1
ATOM 525 N N . SER A 1 72 ? 10.010 9.720 -10.439 1.00 91.50 72 SER A N 1
ATOM 526 C CA . SER A 1 72 ? 11.425 9.432 -10.158 1.00 91.50 72 SER A CA 1
ATOM 527 C C . SER A 1 72 ? 11.618 8.202 -9.270 1.00 91.50 72 SER A C 1
ATOM 529 O O . SER A 1 72 ? 10.926 8.031 -8.269 1.00 91.50 72 SER A O 1
ATOM 531 N N . ILE A 1 73 ? 12.608 7.368 -9.582 1.00 92.12 73 ILE A N 1
ATOM 532 C CA . ILE A 1 73 ? 12.999 6.226 -8.746 1.00 92.12 73 ILE A CA 1
ATOM 533 C C . ILE A 1 73 ? 14.197 6.656 -7.882 1.00 92.12 73 ILE A C 1
ATOM 535 O O . ILE A 1 73 ? 15.178 7.152 -8.438 1.00 92.12 73 ILE A O 1
ATOM 539 N N . PRO A 1 74 ? 14.153 6.490 -6.542 1.00 91.44 74 PRO A N 1
ATOM 540 C CA . PRO A 1 74 ? 13.198 5.674 -5.783 1.00 91.44 74 PRO A CA 1
ATOM 541 C C . PRO A 1 74 ? 11.965 6.415 -5.237 1.00 91.44 74 PRO A C 1
ATOM 543 O O . PRO A 1 74 ? 11.111 5.759 -4.645 1.00 91.44 74 PRO A O 1
ATOM 546 N N . ASN A 1 75 ? 11.848 7.739 -5.390 1.00 88.06 75 ASN A N 1
ATOM 547 C CA . ASN A 1 75 ? 10.818 8.533 -4.697 1.00 88.06 75 ASN A CA 1
ATOM 548 C C . ASN A 1 75 ? 9.377 8.066 -4.964 1.00 88.06 75 ASN A C 1
ATOM 550 O O . ASN A 1 75 ? 8.573 8.074 -4.038 1.00 88.06 75 ASN A O 1
ATOM 554 N N . ASN A 1 76 ? 9.066 7.592 -6.172 1.00 87.50 76 ASN A N 1
ATOM 555 C CA . ASN A 1 76 ? 7.757 7.027 -6.504 1.00 87.50 76 ASN A CA 1
ATOM 556 C C . ASN A 1 76 ? 7.418 5.813 -5.612 1.00 87.50 76 ASN A C 1
ATOM 558 O O . ASN A 1 76 ? 6.327 5.688 -5.062 1.00 87.50 76 ASN A O 1
ATOM 562 N N . CYS A 1 77 ? 8.397 4.943 -5.368 1.00 91.06 77 CYS A N 1
ATOM 563 C CA . CYS A 1 77 ? 8.219 3.766 -4.520 1.00 91.06 77 CYS A CA 1
ATOM 564 C C . CYS A 1 77 ? 8.158 4.132 -3.027 1.00 91.06 77 CYS A C 1
ATOM 566 O O . CYS A 1 77 ? 7.455 3.489 -2.243 1.00 91.06 77 CYS A O 1
ATOM 568 N N . LEU A 1 78 ? 8.892 5.169 -2.617 1.00 90.00 78 LEU A N 1
ATOM 569 C CA . LEU A 1 78 ? 8.986 5.580 -1.215 1.00 90.00 78 LEU A CA 1
ATOM 570 C C . LEU A 1 78 ? 7.685 6.149 -0.647 1.00 90.00 78 LEU A C 1
ATOM 572 O O . LEU A 1 78 ? 7.553 6.173 0.568 1.00 90.00 78 LEU A O 1
ATOM 576 N N . ASN A 1 79 ? 6.708 6.517 -1.476 1.00 85.44 79 ASN A N 1
ATOM 577 C CA . ASN A 1 79 ? 5.392 6.938 -0.986 1.00 85.44 79 ASN A CA 1
ATOM 578 C C . ASN A 1 79 ? 4.685 5.834 -0.189 1.00 85.44 79 ASN A C 1
ATOM 580 O O . ASN A 1 79 ? 3.992 6.115 0.784 1.00 85.44 79 ASN A O 1
ATOM 584 N N . CYS A 1 80 ? 4.865 4.575 -0.603 1.00 89.00 80 CYS A N 1
ATOM 585 C CA . CYS A 1 80 ? 4.175 3.437 0.000 1.00 89.00 80 CYS A CA 1
ATOM 586 C C . CYS A 1 80 ? 5.092 2.479 0.740 1.00 89.00 80 CYS A C 1
ATOM 588 O O . CYS A 1 80 ? 4.683 1.910 1.742 1.00 89.00 80 CYS A O 1
ATOM 590 N N . HIS A 1 81 ? 6.349 2.351 0.326 1.00 92.00 81 HIS A N 1
ATOM 591 C CA . HIS A 1 81 ? 7.357 1.572 1.053 1.00 92.00 81 HIS A CA 1
ATOM 592 C C . HIS A 1 81 ? 8.022 2.382 2.188 1.00 92.00 81 HIS A C 1
ATOM 594 O O . HIS A 1 81 ? 9.062 1.989 2.726 1.00 92.00 81 HIS A O 1
ATOM 600 N N . GLY A 1 82 ? 7.408 3.528 2.499 1.00 67.44 82 GLY A N 1
ATOM 601 C CA . GLY A 1 82 ? 7.912 4.745 3.119 1.00 67.44 82 GLY A CA 1
ATOM 602 C C . GLY A 1 82 ? 8.068 4.778 4.626 1.00 67.44 82 GLY A C 1
ATOM 603 O O . GLY A 1 82 ? 7.977 5.857 5.201 1.00 67.44 82 GLY A O 1
ATOM 604 N N . GLY A 1 83 ? 8.490 3.693 5.271 1.00 60.06 83 GLY A N 1
ATOM 605 C CA . GLY A 1 83 ? 9.222 3.808 6.549 1.00 60.06 83 GLY A CA 1
ATOM 606 C C . GLY A 1 83 ? 10.546 4.585 6.436 1.00 60.06 83 GLY A C 1
ATOM 607 O O . GLY A 1 83 ? 11.451 4.398 7.249 1.00 60.06 83 GLY A O 1
ATOM 608 N N . ALA A 1 84 ? 10.711 5.386 5.377 1.00 65.50 84 ALA A N 1
ATOM 609 C CA . ALA A 1 84 ? 11.966 5.740 4.760 1.00 65.50 84 ALA A CA 1
ATOM 610 C C . ALA A 1 84 ? 12.088 7.213 4.377 1.00 65.50 84 ALA A C 1
ATOM 612 O O . ALA A 1 84 ? 11.108 7.915 4.156 1.00 65.50 84 ALA A O 1
ATOM 613 N N . ARG A 1 85 ? 13.339 7.634 4.184 1.00 80.81 85 ARG A N 1
ATOM 614 C CA . ARG A 1 85 ? 13.712 8.875 3.497 1.00 80.81 85 ARG A CA 1
ATOM 615 C C . ARG A 1 85 ? 14.794 8.585 2.462 1.00 80.81 85 ARG A C 1
ATOM 617 O O . ARG A 1 85 ? 15.640 7.715 2.688 1.00 80.81 85 ARG A O 1
ATOM 624 N N . TYR A 1 86 ? 14.774 9.315 1.351 1.00 88.75 86 TYR A N 1
ATOM 625 C CA . TYR A 1 86 ? 15.904 9.355 0.430 1.00 88.75 86 TYR A CA 1
ATOM 626 C C . TYR A 1 86 ? 16.893 10.426 0.900 1.00 88.75 86 TYR A C 1
ATOM 628 O O . TYR A 1 86 ? 16.562 11.609 0.966 1.00 88.75 86 TYR A O 1
ATOM 636 N N . ASP A 1 87 ? 18.101 10.005 1.265 1.00 90.06 87 ASP A N 1
ATOM 637 C CA . ASP A 1 87 ? 19.217 10.892 1.568 1.00 90.06 87 ASP A CA 1
ATOM 638 C C . ASP A 1 87 ? 19.977 11.187 0.272 1.00 90.06 87 ASP A C 1
ATOM 640 O O . ASP A 1 87 ? 20.723 10.346 -0.237 1.00 90.06 87 ASP A O 1
ATOM 644 N N . ALA A 1 88 ? 19.773 12.388 -0.268 1.00 89.19 88 ALA A N 1
ATOM 645 C CA . ALA A 1 88 ? 20.404 12.817 -1.511 1.00 89.19 88 ALA A CA 1
ATOM 646 C C . ALA A 1 88 ? 21.929 12.984 -1.388 1.00 89.19 88 ALA A C 1
ATOM 648 O O . ALA A 1 88 ? 22.634 12.792 -2.375 1.00 89.19 88 ALA A O 1
ATOM 649 N N . ALA A 1 89 ? 22.449 13.311 -0.198 1.00 91.94 89 ALA A N 1
ATOM 650 C CA . ALA A 1 89 ? 23.885 13.486 0.014 1.00 91.94 89 ALA A CA 1
ATOM 651 C C . ALA A 1 89 ? 24.609 12.135 0.049 1.00 91.94 89 ALA A C 1
ATOM 653 O O . ALA A 1 89 ? 25.698 11.995 -0.504 1.00 91.94 89 ALA A O 1
ATOM 654 N N . ALA A 1 90 ? 23.983 11.131 0.666 1.00 90.56 90 ALA A N 1
ATOM 655 C CA . ALA A 1 90 ? 24.501 9.767 0.712 1.00 90.56 90 ALA A CA 1
ATOM 656 C C . ALA A 1 90 ? 24.093 8.910 -0.501 1.00 90.56 90 ALA A C 1
ATOM 658 O O . ALA A 1 90 ? 24.578 7.785 -0.629 1.00 90.56 90 ALA A O 1
ATOM 659 N N . ASN A 1 91 ? 23.199 9.413 -1.363 1.00 90.88 91 ASN A N 1
ATOM 660 C CA . ASN A 1 91 ? 22.534 8.649 -2.424 1.00 90.88 91 ASN A CA 1
ATOM 661 C C . ASN A 1 91 ? 21.967 7.319 -1.885 1.00 90.88 91 ASN A C 1
ATOM 663 O O . ASN A 1 91 ? 22.309 6.223 -2.345 1.00 90.88 91 ASN A O 1
ATOM 667 N N . ALA A 1 92 ? 21.165 7.415 -0.821 1.00 92.69 92 ALA A N 1
ATOM 668 C CA . ALA A 1 92 ? 20.730 6.247 -0.069 1.00 92.69 92 ALA A CA 1
ATOM 669 C C . ALA A 1 92 ? 19.261 6.294 0.347 1.00 92.69 92 ALA A C 1
ATOM 671 O O . ALA A 1 92 ? 18.770 7.279 0.892 1.00 92.69 92 ALA A O 1
ATOM 672 N N . VAL A 1 93 ? 18.578 5.165 0.174 1.00 92.81 93 VAL A N 1
ATOM 673 C CA . VAL A 1 93 ? 17.297 4.881 0.817 1.00 92.81 93 VAL A CA 1
ATOM 674 C C . VAL A 1 93 ? 17.558 4.370 2.228 1.00 92.81 93 VAL A C 1
ATOM 676 O O . VAL A 1 93 ? 18.304 3.410 2.426 1.00 92.81 93 VAL A O 1
ATOM 679 N N . ILE A 1 94 ? 16.913 4.975 3.220 1.00 89.81 94 ILE A N 1
ATOM 680 C CA . ILE A 1 94 ? 17.053 4.590 4.627 1.00 89.81 94 ILE A CA 1
ATOM 681 C C . ILE A 1 94 ? 15.675 4.247 5.160 1.00 89.81 94 ILE A C 1
ATOM 683 O O . ILE A 1 94 ? 14.832 5.127 5.139 1.00 89.81 94 ILE A O 1
ATOM 687 N N . GLY A 1 95 ? 15.462 3.030 5.672 1.00 88.94 95 GLY A N 1
ATOM 688 C CA . GLY A 1 95 ? 14.240 2.663 6.408 1.00 88.94 95 GLY A CA 1
ATOM 689 C C . GLY A 1 95 ? 13.095 2.063 5.582 1.00 88.94 95 GLY A C 1
ATOM 690 O O . GLY A 1 95 ? 12.060 1.727 6.146 1.00 88.94 95 GLY A O 1
ATOM 691 N N . ALA A 1 96 ? 13.268 1.857 4.273 1.00 93.94 96 ALA A N 1
ATOM 692 C CA . ALA A 1 96 ? 12.198 1.319 3.434 1.00 93.94 96 ALA A CA 1
ATOM 693 C C . ALA A 1 96 ? 11.826 -0.123 3.820 1.00 93.94 96 ALA A C 1
ATOM 695 O O . ALA A 1 96 ? 12.641 -0.867 4.381 1.00 93.94 96 ALA A O 1
ATOM 696 N N . ARG A 1 97 ? 10.578 -0.512 3.537 1.00 94.38 97 ARG A N 1
ATOM 697 C CA . ARG A 1 97 ? 10.008 -1.811 3.927 1.00 94.38 97 ARG A CA 1
ATOM 698 C C . ARG A 1 97 ? 9.280 -2.482 2.769 1.00 94.38 97 ARG A C 1
ATOM 700 O O . ARG A 1 97 ? 8.666 -1.826 1.929 1.00 94.38 97 ARG A O 1
ATOM 707 N N . PHE A 1 98 ? 9.329 -3.810 2.745 1.00 96.06 98 PHE A N 1
ATOM 708 C CA . PHE A 1 98 ? 8.409 -4.591 1.923 1.00 96.06 98 PHE A CA 1
ATOM 709 C C . PHE A 1 98 ? 7.006 -4.489 2.519 1.00 96.06 98 PHE A C 1
ATOM 711 O O . PHE A 1 98 ? 6.855 -4.421 3.737 1.00 96.06 98 PHE A O 1
ATOM 718 N N . LEU A 1 99 ? 5.997 -4.469 1.655 1.00 95.44 99 LEU A N 1
ATOM 719 C CA . LEU A 1 99 ? 4.598 -4.402 2.061 1.00 95.44 99 LEU A CA 1
ATOM 720 C C . LEU A 1 99 ? 3.982 -5.797 2.048 1.00 95.44 99 LEU A C 1
ATOM 722 O O . LEU A 1 99 ? 4.378 -6.618 1.217 1.00 95.44 99 LEU A O 1
ATOM 726 N N . PRO A 1 100 ? 3.009 -6.071 2.928 1.00 96.00 100 PRO A N 1
ATOM 727 C CA . PRO A 1 100 ? 2.226 -7.284 2.819 1.00 96.00 100 PRO A CA 1
ATOM 728 C C . PRO A 1 100 ? 1.391 -7.246 1.532 1.00 96.00 100 PRO A C 1
ATOM 730 O O . PRO A 1 100 ? 0.882 -6.204 1.118 1.00 96.00 100 PRO A O 1
ATOM 733 N N . PHE A 1 101 ? 1.224 -8.408 0.916 1.00 96.06 101 PHE A N 1
ATOM 734 C CA . PHE A 1 101 ? 0.285 -8.639 -0.169 1.00 96.06 101 PHE A CA 1
ATOM 735 C C . PHE A 1 101 ? -1.125 -8.687 0.416 1.00 96.06 101 PHE A C 1
ATOM 737 O O . PHE A 1 101 ? -1.608 -9.729 0.867 1.00 96.06 101 PHE A O 1
ATOM 744 N N . ASP A 1 102 ? -1.734 -7.508 0.453 1.00 95.00 102 ASP A N 1
ATOM 745 C CA . ASP A 1 102 ? -3.048 -7.238 1.011 1.00 95.00 102 ASP A CA 1
ATOM 746 C C . ASP A 1 102 ? -4.142 -7.372 -0.054 1.00 95.00 102 ASP A C 1
ATOM 748 O O . ASP A 1 102 ? -4.290 -6.528 -0.942 1.00 95.00 102 ASP A O 1
ATOM 752 N N . THR A 1 103 ? -4.931 -8.441 0.040 1.00 94.12 103 THR A N 1
ATOM 753 C CA . THR A 1 103 ? -5.932 -8.772 -0.978 1.00 94.12 103 THR A CA 1
ATOM 754 C C . THR A 1 103 ? -7.143 -7.847 -0.980 1.00 94.12 103 THR A C 1
ATOM 756 O O . THR A 1 103 ? -7.832 -7.807 -1.996 1.00 94.12 103 THR A O 1
ATOM 759 N N . THR A 1 104 ? -7.363 -7.017 0.052 1.00 90.62 104 THR A N 1
ATOM 760 C CA . THR A 1 104 ? -8.397 -5.960 -0.025 1.00 90.62 104 THR A CA 1
ATOM 761 C C . THR A 1 104 ? -8.060 -4.905 -1.068 1.00 90.62 104 THR A C 1
ATOM 763 O O . THR A 1 104 ? -8.950 -4.225 -1.577 1.00 90.62 104 THR A O 1
ATOM 766 N N . GLY A 1 105 ? -6.774 -4.772 -1.400 1.00 87.75 105 GLY A N 1
ATOM 767 C CA . GLY A 1 105 ? -6.289 -3.849 -2.408 1.00 87.75 105 GLY A CA 1
ATOM 768 C C . GLY A 1 105 ? -6.377 -4.384 -3.839 1.00 87.75 105 GLY A C 1
ATOM 769 O O . GLY A 1 105 ? -6.234 -3.590 -4.774 1.00 87.75 105 GLY A O 1
ATOM 770 N N . PHE A 1 106 ? -6.588 -5.687 -4.030 1.00 91.31 106 PHE A N 1
ATOM 771 C CA . PHE A 1 106 ? -6.398 -6.359 -5.316 1.00 91.31 106 PHE A CA 1
ATOM 772 C C . PHE A 1 106 ? -7.711 -6.605 -6.055 1.00 91.31 106 PHE A C 1
ATOM 774 O O . PHE A 1 106 ? -8.745 -6.900 -5.463 1.00 91.31 106 PHE A O 1
ATOM 781 N N . GLU A 1 107 ? -7.637 -6.540 -7.382 1.00 91.69 107 GLU A N 1
ATOM 782 C CA . GLU A 1 107 ? -8.665 -7.068 -8.271 1.00 91.69 107 GLU A CA 1
ATOM 783 C C . GLU A 1 107 ? -8.103 -8.310 -8.961 1.00 91.69 107 GLU A C 1
ATOM 785 O O . GLU A 1 107 ? -6.952 -8.321 -9.399 1.00 91.69 107 GLU A O 1
ATOM 790 N N . PHE A 1 108 ? -8.903 -9.369 -9.028 1.00 94.81 108 PHE A N 1
ATOM 791 C CA . PHE A 1 108 ? -8.501 -10.648 -9.603 1.00 94.81 108 PHE A CA 1
ATOM 792 C C . PHE A 1 108 ? -9.301 -10.912 -10.873 1.00 94.81 108 PHE A C 1
ATOM 794 O O . PHE A 1 108 ? -10.504 -10.655 -10.920 1.00 94.81 108 PHE A O 1
ATOM 801 N N . ALA A 1 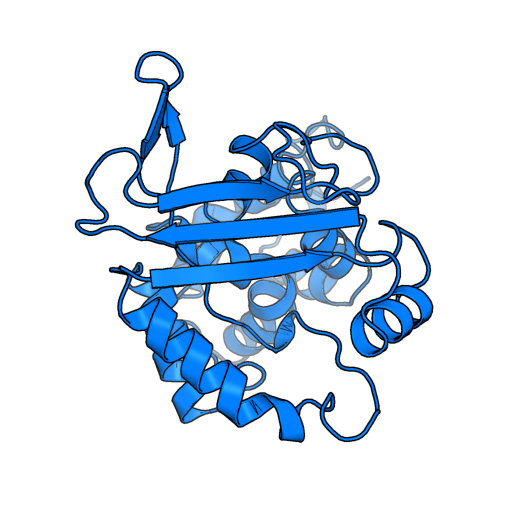109 ? -8.647 -11.469 -11.890 1.00 95.31 109 ALA A N 1
ATOM 802 C CA . ALA A 1 109 ? -9.336 -11.910 -13.093 1.00 95.31 109 ALA A CA 1
ATOM 803 C C . ALA A 1 109 ? -10.207 -13.142 -12.794 1.00 95.31 109 ALA A C 1
ATOM 805 O O . ALA A 1 109 ? -9.782 -14.059 -12.087 1.00 95.31 109 ALA A O 1
ATOM 806 N N . ASP A 1 110 ? -11.398 -13.214 -13.393 1.00 94.75 110 ASP A N 1
ATOM 807 C CA . ASP A 1 110 ? -12.245 -14.411 -13.328 1.00 94.75 110 ASP A CA 1
ATOM 808 C C . ASP A 1 110 ? -11.837 -15.452 -14.386 1.00 94.75 110 ASP A C 1
ATOM 810 O O . ASP A 1 110 ? -12.605 -15.850 -15.261 1.00 94.75 110 ASP A O 1
ATOM 814 N N . VAL A 1 111 ? -10.576 -15.880 -14.321 1.00 95.75 111 VAL A N 1
ATOM 815 C CA . VAL A 1 111 ? -9.992 -16.902 -15.199 1.00 95.75 111 VAL A CA 1
ATOM 816 C C . VAL A 1 111 ? -9.311 -17.959 -14.325 1.00 95.75 111 VAL A C 1
ATOM 818 O O . VAL A 1 111 ? -8.617 -17.585 -13.376 1.00 95.75 111 VAL A O 1
ATOM 821 N N . PRO A 1 112 ? -9.478 -19.270 -14.604 1.00 96.94 112 PRO A N 1
ATOM 822 C CA . PRO A 1 112 ? -8.805 -20.323 -13.848 1.00 96.94 112 PRO A CA 1
ATOM 823 C C . PRO A 1 112 ? -7.299 -20.084 -13.728 1.00 96.94 112 PRO A C 1
ATOM 825 O O . PRO A 1 112 ? -6.623 -19.782 -14.710 1.00 96.94 112 PRO A O 1
ATOM 828 N N . GLY A 1 113 ? -6.781 -20.221 -12.513 1.00 95.94 113 GLY A N 1
ATOM 829 C CA . GLY A 1 113 ? -5.394 -19.927 -12.185 1.00 95.94 113 GLY A CA 1
ATOM 830 C C . GLY A 1 113 ? -5.144 -18.473 -11.790 1.00 95.94 113 GLY A C 1
ATOM 831 O O . GLY A 1 113 ? -4.070 -18.206 -11.276 1.00 95.94 113 GLY A O 1
ATOM 832 N N . PHE A 1 114 ? -6.092 -17.545 -11.959 1.00 96.19 114 PHE A N 1
ATOM 833 C CA . PHE A 1 114 ? -5.950 -16.127 -11.580 1.00 96.19 114 PHE A CA 1
ATOM 834 C C . PHE A 1 114 ? -7.027 -15.636 -10.610 1.00 96.19 114 PHE A C 1
ATOM 836 O O . PHE A 1 114 ? -6.979 -14.485 -10.176 1.00 96.19 114 PHE A O 1
ATOM 843 N N . ARG A 1 115 ? -7.973 -16.501 -10.229 1.00 96.06 115 ARG A N 1
ATOM 844 C CA . ARG A 1 115 ? -9.000 -16.170 -9.238 1.00 96.06 115 ARG A CA 1
ATOM 845 C C . ARG A 1 115 ? -8.380 -16.007 -7.848 1.00 96.06 115 ARG A C 1
ATOM 847 O O . ARG A 1 115 ? -7.339 -16.612 -7.572 1.00 96.06 115 ARG A O 1
ATOM 854 N N . PRO A 1 116 ? -9.054 -15.303 -6.918 1.00 94.50 116 PRO A N 1
ATOM 855 C CA . PRO A 1 116 ? -8.547 -15.132 -5.556 1.00 94.50 116 PRO A CA 1
ATOM 856 C C . PRO A 1 116 ? -8.211 -16.468 -4.877 1.00 94.50 116 PRO A C 1
ATOM 858 O O . PRO A 1 116 ? -7.148 -16.621 -4.280 1.00 94.50 116 PRO A O 1
ATOM 861 N N . ALA A 1 117 ? -9.088 -17.469 -5.021 1.00 95.38 117 ALA A N 1
ATOM 862 C CA . ALA A 1 117 ? -8.891 -18.797 -4.442 1.00 95.38 117 ALA A CA 1
ATOM 863 C C . ALA A 1 117 ? -7.672 -19.530 -5.031 1.00 95.38 117 ALA A C 1
ATOM 865 O O . ALA A 1 117 ? -6.939 -20.180 -4.285 1.00 95.38 117 ALA A O 1
ATOM 866 N N . ASP A 1 118 ? -7.426 -19.377 -6.335 1.00 97.38 118 ASP A N 1
ATOM 867 C CA . ASP A 1 118 ? -6.295 -20.002 -7.031 1.00 97.38 118 ASP A CA 1
ATOM 868 C C . ASP A 1 118 ? -4.959 -19.374 -6.596 1.00 97.38 118 ASP A C 1
ATOM 870 O O . ASP A 1 118 ? -3.936 -20.052 -6.513 1.00 97.38 118 ASP A O 1
ATOM 874 N N . GLN A 1 119 ? -4.971 -18.077 -6.274 1.00 96.69 119 GLN A N 1
ATOM 875 C CA . GLN A 1 119 ? -3.786 -17.307 -5.883 1.00 96.69 119 GLN A CA 1
ATOM 876 C C . GLN A 1 119 ? -3.510 -17.310 -4.373 1.00 96.69 119 GLN A C 1
ATOM 878 O O . GLN A 1 119 ? -2.397 -16.992 -3.951 1.00 96.69 119 GLN A O 1
ATOM 883 N N . ALA A 1 120 ? -4.479 -17.707 -3.543 1.00 95.38 120 ALA A N 1
ATOM 884 C CA . ALA A 1 120 ? -4.405 -17.575 -2.087 1.00 95.38 120 ALA A CA 1
ATOM 885 C C . ALA A 1 120 ? -3.165 -18.240 -1.459 1.00 95.38 120 ALA A C 1
ATOM 887 O O . ALA A 1 120 ? -2.589 -17.705 -0.512 1.00 95.38 120 ALA A O 1
ATOM 888 N N . ALA A 1 121 ? -2.736 -19.402 -1.966 1.00 96.50 121 ALA A N 1
ATOM 889 C CA . ALA A 1 121 ? -1.540 -20.081 -1.463 1.00 96.50 121 ALA A CA 1
ATOM 890 C C . ALA A 1 121 ? -0.250 -19.320 -1.802 1.00 96.50 121 ALA A C 1
ATOM 892 O O . ALA A 1 121 ? 0.599 -19.147 -0.931 1.00 96.50 121 ALA A O 1
ATOM 893 N N . ASN A 1 122 ? -0.133 -18.807 -3.028 1.00 97.19 122 ASN A N 1
ATOM 894 C CA . ASN A 1 122 ? 1.031 -18.031 -3.456 1.00 97.19 122 ASN A CA 1
ATOM 895 C C . ASN A 1 122 ? 1.118 -16.697 -2.710 1.00 97.19 122 ASN A C 1
ATOM 897 O O . ASN A 1 122 ? 2.201 -16.291 -2.308 1.00 97.19 122 ASN A O 1
ATOM 901 N N . ILE A 1 123 ? -0.020 -16.048 -2.457 1.00 97.19 123 ILE A N 1
ATOM 902 C CA . ILE A 1 123 ? -0.077 -14.806 -1.676 1.00 97.19 123 ILE A CA 1
ATOM 903 C C . ILE A 1 123 ? 0.394 -15.035 -0.236 1.00 97.19 123 ILE A C 1
ATOM 905 O O . ILE A 1 123 ? 1.130 -14.209 0.301 1.00 97.19 123 ILE A O 1
ATOM 909 N N . ARG A 1 124 ? 0.047 -16.175 0.381 1.00 96.94 124 ARG A N 1
ATOM 910 C CA . ARG A 1 124 ? 0.600 -16.547 1.694 1.00 96.94 124 ARG A CA 1
ATOM 911 C C . ARG A 1 124 ? 2.118 -16.702 1.646 1.00 96.94 124 ARG A C 1
ATOM 913 O O . ARG A 1 124 ? 2.792 -16.086 2.457 1.00 96.94 124 ARG A O 1
ATOM 920 N N . VAL A 1 125 ? 2.654 -17.413 0.650 1.00 97.50 125 VAL A N 1
ATOM 921 C CA . VAL A 1 125 ? 4.112 -17.551 0.466 1.00 97.50 125 VAL A CA 1
ATOM 922 C C . VAL A 1 125 ? 4.791 -16.189 0.289 1.00 97.50 125 VAL A C 1
ATOM 924 O O . VAL A 1 125 ? 5.855 -15.947 0.853 1.00 97.50 125 VAL A O 1
ATOM 927 N N . LEU A 1 126 ? 4.179 -15.276 -0.466 1.00 97.69 126 LEU A N 1
ATOM 928 C CA . LEU A 1 126 ? 4.697 -13.920 -0.632 1.00 97.69 126 LEU A CA 1
ATOM 929 C C . LEU A 1 126 ? 4.708 -13.149 0.696 1.00 97.69 126 LEU A C 1
ATOM 931 O O . LEU A 1 126 ? 5.703 -12.499 1.008 1.00 97.69 126 LEU A O 1
ATOM 935 N N . ASN A 1 127 ? 3.659 -13.263 1.511 1.00 98.00 127 ASN A N 1
ATOM 936 C CA . ASN A 1 127 ? 3.626 -12.669 2.849 1.00 98.00 127 ASN A CA 1
ATOM 937 C C . ASN A 1 127 ? 4.644 -13.306 3.808 1.00 98.00 127 ASN A C 1
ATOM 939 O O . ASN A 1 127 ? 5.292 -12.583 4.564 1.00 98.00 127 ASN A O 1
ATOM 943 N N . ASP A 1 128 ? 4.870 -14.618 3.727 1.00 97.75 128 ASP A N 1
ATOM 944 C CA . ASP A 1 128 ? 5.922 -15.294 4.492 1.00 97.75 128 ASP A CA 1
ATOM 945 C C . ASP A 1 128 ? 7.312 -14.755 4.115 1.00 97.75 128 ASP A C 1
ATOM 947 O O . ASP A 1 128 ? 8.146 -14.519 4.990 1.00 97.75 128 ASP A O 1
ATOM 951 N N . LEU A 1 129 ? 7.562 -14.469 2.829 1.00 97.81 129 LEU A N 1
ATOM 952 C CA . LEU A 1 129 ? 8.802 -13.820 2.390 1.00 97.81 129 LEU A CA 1
ATOM 953 C C . LEU A 1 129 ? 8.950 -12.416 2.987 1.00 97.81 129 LEU A C 1
ATOM 955 O O . LEU A 1 129 ? 10.021 -12.097 3.508 1.00 97.81 129 LEU A O 1
ATOM 959 N N . VAL A 1 130 ? 7.890 -11.601 2.976 1.00 97.69 130 VAL A N 1
ATOM 960 C CA . VAL A 1 130 ? 7.878 -10.267 3.613 1.00 97.69 130 VAL A CA 1
ATOM 961 C C . VAL A 1 130 ? 8.166 -10.375 5.115 1.00 97.69 130 VAL A C 1
ATOM 963 O O . VAL A 1 130 ? 8.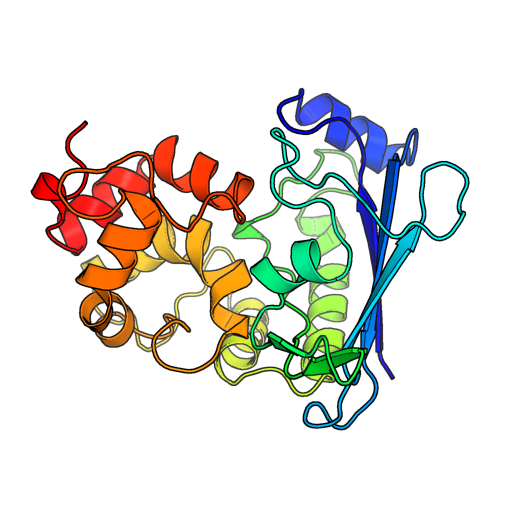921 -9.574 5.663 1.00 97.69 130 VAL A O 1
ATOM 966 N N . ALA A 1 131 ? 7.662 -11.409 5.794 1.00 97.44 131 ALA A N 1
ATOM 967 C CA . ALA A 1 131 ? 7.926 -11.622 7.216 1.00 97.44 131 ALA A CA 1
ATOM 968 C C . ALA A 1 131 ? 9.422 -11.824 7.539 1.00 97.44 131 ALA A C 1
ATOM 970 O O . ALA A 1 131 ? 9.833 -11.587 8.683 1.00 97.44 131 ALA A O 1
ATOM 971 N N . THR A 1 132 ? 10.239 -12.215 6.552 1.00 97.38 132 THR A N 1
ATOM 972 C CA . THR A 1 132 ? 11.699 -12.375 6.687 1.00 97.38 132 THR A CA 1
ATOM 973 C C . THR A 1 132 ? 12.501 -11.094 6.426 1.00 97.38 132 THR A C 1
ATOM 975 O O . THR A 1 132 ? 13.713 -11.091 6.636 1.00 97.38 132 THR A O 1
ATOM 978 N N . THR A 1 133 ? 11.866 -9.992 6.003 1.00 96.31 133 THR A N 1
ATOM 979 C CA . THR A 1 133 ? 12.557 -8.740 5.638 1.00 96.31 133 THR A CA 1
ATOM 980 C C . THR A 1 133 ? 12.615 -7.705 6.767 1.00 96.31 133 THR A C 1
ATOM 982 O O . THR A 1 133 ? 12.541 -6.508 6.496 1.00 96.31 133 THR A O 1
ATOM 985 N N . GLU A 1 134 ? 12.676 -8.149 8.028 1.00 95.12 134 GLU A N 1
ATOM 986 C CA . GLU A 1 134 ? 12.606 -7.282 9.225 1.00 95.12 134 GLU A CA 1
ATOM 987 C C . GLU A 1 134 ? 11.480 -6.212 9.133 1.00 95.12 134 GLU A C 1
ATOM 989 O O . GLU A 1 134 ? 11.745 -5.007 9.213 1.00 95.12 134 GLU A O 1
ATOM 994 N N . PRO A 1 135 ? 10.211 -6.626 8.918 1.00 95.12 135 PRO A N 1
ATOM 995 C CA . PRO A 1 135 ? 9.083 -5.704 8.790 1.00 95.12 135 PRO A CA 1
ATOM 996 C C . PRO A 1 135 ? 8.820 -4.910 10.080 1.00 95.12 135 PRO A C 1
ATOM 998 O O . PRO A 1 135 ? 9.244 -5.302 11.170 1.00 95.12 135 PRO A O 1
ATOM 1001 N N . THR A 1 136 ? 8.057 -3.818 9.970 1.00 94.88 136 THR A N 1
ATOM 1002 C CA . THR A 1 136 ? 7.520 -3.111 11.145 1.00 94.88 136 THR A CA 1
ATOM 1003 C C . THR A 1 136 ? 6.592 -4.031 11.955 1.00 94.88 136 THR A C 1
ATOM 1005 O O . THR A 1 136 ? 6.050 -5.002 11.411 1.00 94.88 136 THR A O 1
ATOM 1008 N N . PRO A 1 137 ? 6.342 -3.727 13.244 1.00 95.25 137 PRO A N 1
ATOM 1009 C CA . PRO A 1 137 ? 5.333 -4.440 14.025 1.00 95.25 137 PRO A CA 1
ATOM 1010 C C . PRO A 1 137 ? 3.946 -4.437 13.365 1.00 95.25 137 PRO A C 1
ATOM 1012 O O . PRO A 1 137 ? 3.280 -5.466 13.375 1.00 95.25 137 PRO A O 1
ATOM 1015 N N . ALA A 1 138 ? 3.548 -3.327 12.731 1.00 95.81 138 ALA A N 1
ATOM 1016 C CA . ALA A 1 138 ? 2.271 -3.213 12.028 1.00 95.81 138 ALA A CA 1
ATOM 1017 C C . ALA A 1 138 ? 2.184 -4.144 10.806 1.00 95.81 138 ALA A C 1
ATOM 1019 O O . ALA A 1 138 ? 1.194 -4.851 10.638 1.00 95.81 138 ALA A O 1
ATOM 1020 N N . ILE A 1 139 ? 3.237 -4.219 9.981 1.00 96.94 139 ILE A N 1
ATOM 1021 C CA . ILE A 1 139 ? 3.286 -5.175 8.862 1.00 96.94 139 ILE A CA 1
ATOM 1022 C C . ILE A 1 139 ? 3.228 -6.617 9.381 1.00 96.94 139 ILE A C 1
ATOM 1024 O O . ILE A 1 139 ? 2.531 -7.445 8.798 1.00 96.94 139 ILE A O 1
ATOM 1028 N N . ARG A 1 140 ? 3.927 -6.925 10.482 1.00 97.19 140 ARG A N 1
ATOM 1029 C CA . ARG A 1 140 ? 3.890 -8.266 11.082 1.00 97.19 140 ARG A CA 1
ATOM 1030 C C . ARG A 1 140 ? 2.491 -8.630 11.582 1.00 97.19 140 ARG A C 1
ATOM 1032 O O . ARG A 1 140 ? 2.014 -9.711 11.260 1.00 97.19 140 ARG A O 1
ATOM 1039 N N . GLU A 1 141 ? 1.820 -7.716 12.281 1.00 97.31 141 GLU A N 1
ATOM 1040 C CA . GLU A 1 141 ? 0.434 -7.905 12.727 1.00 97.31 141 GLU A CA 1
ATOM 1041 C C . GLU A 1 141 ? -0.512 -8.173 11.546 1.00 97.31 141 GLU A C 1
ATOM 1043 O O . GLU A 1 141 ? -1.343 -9.078 11.623 1.00 97.31 141 GLU A O 1
ATOM 1048 N N . LEU A 1 142 ? -0.364 -7.436 10.438 1.00 97.38 142 LEU A N 1
ATOM 1049 C CA . LEU A 1 142 ? -1.154 -7.672 9.228 1.00 97.38 142 LEU A CA 1
ATOM 1050 C C . LEU A 1 142 ? -0.901 -9.068 8.648 1.00 97.38 142 LEU A C 1
ATOM 1052 O O . LEU A 1 142 ? -1.860 -9.783 8.381 1.00 97.38 142 LEU A O 1
ATOM 1056 N N . ILE A 1 143 ? 0.359 -9.482 8.485 1.00 98.19 143 ILE A N 1
ATOM 1057 C CA . ILE A 1 143 ? 0.704 -10.804 7.932 1.00 98.19 143 ILE A CA 1
ATOM 1058 C C . ILE A 1 143 ? 0.105 -11.930 8.783 1.00 98.19 143 ILE A C 1
ATOM 1060 O O . ILE A 1 143 ? -0.585 -12.805 8.249 1.00 98.19 143 ILE A O 1
ATOM 1064 N N . ASP A 1 144 ? 0.307 -11.876 10.101 1.00 98.06 144 ASP A N 1
ATOM 1065 C CA . ASP A 1 144 ? -0.207 -12.882 11.034 1.00 98.06 144 ASP A CA 1
ATOM 1066 C C . ASP A 1 144 ? -1.750 -12.902 11.021 1.00 98.06 144 ASP A C 1
ATOM 1068 O O . ASP A 1 144 ? -2.390 -13.958 10.978 1.00 98.06 144 ASP A O 1
ATOM 1072 N N . GLY A 1 145 ? -2.365 -11.720 10.972 1.00 97.31 145 GLY A N 1
ATOM 1073 C CA . GLY A 1 145 ? -3.809 -11.538 10.885 1.00 97.31 145 GLY A CA 1
ATOM 1074 C C . GLY A 1 145 ? -4.437 -12.074 9.598 1.00 97.31 145 GLY A C 1
ATOM 1075 O O . GLY A 1 145 ? -5.493 -12.724 9.628 1.00 97.31 145 GLY A O 1
ATOM 1076 N N . PHE A 1 146 ? -3.778 -11.839 8.463 1.00 97.12 146 PHE A N 1
ATOM 1077 C CA . PHE A 1 146 ? -4.198 -12.325 7.151 1.00 97.12 146 PHE A CA 1
ATOM 1078 C C . PHE A 1 146 ? -4.128 -13.850 7.094 1.00 97.12 146 PHE A C 1
ATOM 1080 O O . PHE A 1 146 ? -5.054 -14.481 6.580 1.00 97.12 146 PHE A O 1
ATOM 1087 N N . ALA A 1 147 ? -3.083 -14.449 7.671 1.00 96.56 147 ALA A N 1
ATOM 1088 C CA . ALA A 1 147 ? -2.956 -15.899 7.779 1.00 96.56 147 ALA A CA 1
ATOM 1089 C C . ALA A 1 147 ? -4.068 -16.514 8.648 1.00 96.56 147 ALA A C 1
ATOM 1091 O O . ALA A 1 147 ? -4.601 -17.570 8.305 1.00 96.56 147 ALA A O 1
ATOM 1092 N N . ALA A 1 148 ? -4.459 -15.841 9.734 1.00 96.56 148 ALA A N 1
ATOM 1093 C CA . ALA A 1 148 ? -5.490 -16.330 10.645 1.00 96.56 148 ALA A CA 1
ATOM 1094 C C . ALA A 1 148 ? -6.921 -16.195 10.095 1.00 96.56 148 ALA A C 1
ATOM 1096 O O . ALA A 1 148 ? -7.763 -17.055 10.360 1.00 96.56 148 ALA A O 1
ATOM 1097 N N . THR A 1 149 ? -7.231 -15.111 9.371 1.00 94.25 149 THR A N 1
ATOM 1098 C CA . THR A 1 149 ? -8.630 -14.762 9.054 1.00 94.25 149 THR A CA 1
ATOM 1099 C C . THR A 1 149 ? -8.920 -14.342 7.616 1.00 94.25 149 THR A C 1
ATOM 1101 O O . THR A 1 149 ? -10.104 -14.232 7.305 1.00 94.25 149 THR A O 1
ATOM 1104 N N . SER A 1 150 ? -7.923 -14.199 6.730 1.00 93.69 150 SER A N 1
ATOM 1105 C CA . SER A 1 150 ? -7.938 -13.460 5.440 1.00 93.69 150 SER A CA 1
ATOM 1106 C C . SER A 1 150 ? -7.871 -11.935 5.583 1.00 93.69 150 SER A C 1
ATOM 1108 O O . SER A 1 150 ? -8.309 -11.378 6.591 1.00 93.69 150 SER A O 1
ATOM 1110 N N . ALA A 1 151 ? -7.319 -11.249 4.578 1.00 94.19 151 ALA A N 1
ATOM 1111 C CA . ALA A 1 151 ? -7.087 -9.806 4.645 1.00 94.19 151 ALA A CA 1
ATOM 1112 C C . ALA A 1 151 ? -8.387 -8.990 4.676 1.00 94.19 151 ALA A C 1
ATOM 1114 O O . ALA A 1 151 ? -8.441 -7.933 5.307 1.00 94.19 151 ALA A O 1
ATOM 1115 N N . GLU A 1 152 ? -9.450 -9.503 4.055 1.00 93.12 152 GLU A N 1
ATOM 1116 C CA . GLU A 1 152 ? -10.781 -8.892 3.996 1.00 93.12 152 GLU A CA 1
ATOM 1117 C C . GLU A 1 152 ? -11.502 -8.928 5.346 1.00 93.12 152 GLU A C 1
ATOM 1119 O O . GLU A 1 152 ? -12.355 -8.086 5.629 1.00 93.12 152 GLU A O 1
ATOM 1124 N N . LYS A 1 153 ? -11.187 -9.919 6.187 1.00 94.62 153 LYS A N 1
ATOM 1125 C CA . LYS A 1 153 ? -11.847 -10.114 7.488 1.00 94.62 153 LYS A CA 1
ATOM 1126 C C . LYS A 1 153 ? -11.004 -9.633 8.659 1.00 94.62 153 LYS A C 1
ATOM 1128 O O . LYS A 1 153 ? -11.566 -9.401 9.734 1.00 94.62 153 LYS A O 1
ATOM 1133 N N . PHE A 1 154 ? -9.693 -9.509 8.470 1.00 96.81 154 PHE A N 1
ATOM 1134 C CA . PHE A 1 154 ? -8.789 -9.113 9.533 1.00 96.81 154 PHE A CA 1
ATOM 1135 C C . PHE A 1 154 ? -9.074 -7.689 10.014 1.00 96.81 154 PHE A C 1
ATOM 1137 O O . PHE A 1 154 ? -9.235 -6.765 9.218 1.00 96.81 154 PHE A O 1
ATOM 1144 N N . VAL A 1 155 ? -9.109 -7.525 11.335 1.00 97.31 155 VAL A N 1
ATOM 1145 C CA . VAL A 1 155 ? -9.202 -6.236 12.022 1.00 97.31 155 VAL A CA 1
ATOM 1146 C C . VAL A 1 155 ? -8.221 -6.277 13.200 1.00 97.31 155 VAL A C 1
ATOM 1148 O O . VAL A 1 155 ? -8.366 -7.184 14.027 1.00 97.31 155 VAL A O 1
ATOM 1151 N N . PRO A 1 156 ? -7.258 -5.340 13.302 1.00 96.94 156 PRO A N 1
ATOM 1152 C CA . PRO A 1 156 ? -6.296 -5.302 14.397 1.00 96.94 156 PRO A CA 1
ATOM 1153 C C . PRO A 1 156 ? -6.982 -5.175 15.757 1.00 96.94 156 PRO A C 1
ATOM 1155 O O . PRO A 1 156 ? -8.058 -4.581 15.880 1.00 96.94 156 PRO A O 1
ATOM 1158 N N . ALA A 1 157 ? -6.343 -5.699 16.803 1.00 96.00 157 ALA A N 1
ATOM 1159 C CA . ALA A 1 157 ? -6.938 -5.749 18.142 1.00 96.00 157 ALA A CA 1
ATOM 1160 C C . ALA A 1 157 ? -7.231 -4.350 18.721 1.00 96.00 157 ALA A C 1
ATOM 1162 O O . ALA A 1 157 ? -8.172 -4.185 19.498 1.00 96.00 157 ALA A O 1
ATOM 1163 N N . GLY A 1 158 ? -6.466 -3.335 18.304 1.00 96.19 158 GLY A N 1
ATOM 1164 C CA . GLY A 1 158 ? -6.669 -1.935 18.683 1.00 96.19 158 GLY A CA 1
ATOM 1165 C C . GLY A 1 158 ? -7.931 -1.282 18.099 1.00 96.19 158 GLY A C 1
ATOM 1166 O O . GLY A 1 158 ? -8.247 -0.146 18.453 1.00 96.19 158 GLY A O 1
ATOM 1167 N N . TRP A 1 159 ? -8.660 -1.979 17.225 1.00 97.62 159 TRP A N 1
ATOM 1168 C CA . TRP A 1 159 ? -9.965 -1.589 16.689 1.00 97.62 159 TRP A CA 1
ATOM 1169 C C . TRP A 1 159 ? -11.039 -2.508 17.282 1.00 97.62 159 TRP A C 1
ATOM 1171 O O . TRP A 1 159 ? -11.552 -3.416 16.626 1.00 97.62 159 TRP A O 1
ATOM 1181 N N . SER A 1 160 ? -11.327 -2.336 18.572 1.00 93.81 160 SER A N 1
ATOM 1182 C CA . SER A 1 160 ? -12.152 -3.273 19.347 1.00 93.81 160 SER A CA 1
ATOM 1183 C C . SER A 1 160 ? -13.637 -2.906 19.417 1.00 93.81 160 SER A C 1
ATOM 1185 O O . SER A 1 160 ? -14.468 -3.806 19.541 1.00 93.81 160 SER A O 1
ATOM 1187 N N . GLY A 1 161 ? -13.993 -1.623 19.316 1.00 93.69 161 GLY A N 1
ATOM 1188 C CA . GLY A 1 161 ? -15.386 -1.175 19.378 1.00 93.69 161 GLY A CA 1
ATOM 1189 C C . GLY A 1 161 ? -16.153 -1.393 18.069 1.00 93.69 161 GLY A C 1
ATOM 1190 O O . GLY A 1 161 ? -15.573 -1.528 16.994 1.00 93.69 161 GLY A O 1
ATOM 1191 N N . THR A 1 162 ? -17.481 -1.494 18.147 1.00 94.81 162 THR A N 1
ATOM 1192 C CA . THR A 1 162 ? -18.318 -1.857 16.990 1.00 94.81 162 THR A CA 1
ATOM 1193 C C . THR A 1 162 ? -18.209 -0.844 15.850 1.00 94.81 162 THR A C 1
ATOM 1195 O O . THR A 1 162 ? -18.100 -1.246 14.694 1.00 94.81 162 THR A O 1
ATOM 1198 N N . VAL A 1 163 ? -18.211 0.453 16.171 1.00 95.56 163 VAL A N 1
ATOM 1199 C CA . VAL A 1 163 ? -18.102 1.534 15.176 1.00 95.56 163 VAL A CA 1
ATOM 1200 C C . VAL A 1 163 ? -16.686 1.586 14.612 1.00 95.56 163 VAL A C 1
ATOM 1202 O O . VAL A 1 163 ? -16.497 1.635 13.402 1.00 95.56 163 VAL A O 1
ATOM 1205 N N . GLU A 1 164 ? -15.688 1.488 15.484 1.00 96.88 164 GLU A N 1
ATOM 1206 C CA . GLU A 1 164 ? -14.266 1.485 15.154 1.00 96.88 164 GLU A CA 1
ATOM 1207 C C . GLU A 1 164 ? -13.933 0.361 14.171 1.00 96.88 164 GLU A C 1
ATOM 1209 O O . GLU A 1 164 ? -13.253 0.574 13.171 1.00 96.88 164 GLU A O 1
ATOM 1214 N N . ARG A 1 165 ? -14.458 -0.843 14.413 1.00 96.31 165 ARG A N 1
ATOM 1215 C CA . ARG A 1 165 ? -14.277 -1.996 13.522 1.00 96.31 165 ARG A CA 1
ATOM 1216 C C . ARG A 1 165 ? -14.829 -1.744 12.130 1.00 96.31 165 ARG A C 1
ATOM 1218 O O . ARG A 1 165 ? -14.229 -2.195 11.157 1.00 96.31 165 ARG A O 1
ATOM 1225 N N . GLU A 1 166 ? -15.963 -1.060 12.039 1.00 95.19 166 GLU A N 1
ATOM 1226 C CA . GLU A 1 166 ? -16.560 -0.724 10.752 1.00 95.19 166 GLU A CA 1
ATOM 1227 C C . GLU A 1 166 ? -15.732 0.338 10.030 1.00 95.19 166 GLU A C 1
ATOM 1229 O O . GLU A 1 166 ? -15.386 0.154 8.867 1.00 95.19 166 GLU A O 1
ATOM 1234 N N . VAL A 1 167 ? -15.295 1.382 10.736 1.00 96.88 167 VAL A N 1
ATOM 1235 C CA . VAL A 1 167 ? -14.390 2.402 10.183 1.00 96.88 167 VAL A CA 1
ATOM 1236 C C . VAL A 1 167 ? -13.092 1.775 9.689 1.00 96.88 167 VAL A C 1
ATOM 1238 O O . VAL A 1 167 ? -12.638 2.088 8.590 1.00 96.88 167 VAL A O 1
ATOM 1241 N N . TYR A 1 168 ? -12.517 0.834 10.441 1.00 97.19 168 TYR A N 1
ATOM 1242 C CA . TYR A 1 168 ? -11.332 0.120 9.988 1.00 97.19 168 TYR A CA 1
ATOM 1243 C C . TYR A 1 168 ? -11.585 -0.587 8.655 1.00 97.19 168 TYR A C 1
ATOM 1245 O O . TYR A 1 168 ? -10.819 -0.409 7.714 1.00 97.19 168 TYR A O 1
ATOM 1253 N N . LYS A 1 169 ? -12.666 -1.365 8.549 1.00 94.75 169 LYS A N 1
ATOM 1254 C CA . LYS A 1 169 ? -12.975 -2.137 7.338 1.00 94.75 169 LYS A CA 1
ATOM 1255 C C . LYS A 1 169 ? -13.303 -1.261 6.138 1.00 94.75 169 LYS A C 1
ATOM 1257 O O . LYS A 1 169 ? -12.891 -1.594 5.035 1.00 94.75 169 LYS A O 1
ATOM 1262 N N . GLN A 1 170 ? -14.048 -0.179 6.350 1.00 93.75 170 GLN A N 1
ATOM 1263 C CA . GLN A 1 170 ? -14.540 0.673 5.269 1.00 93.75 170 GLN A CA 1
ATOM 1264 C C . GLN A 1 170 ? -13.511 1.713 4.826 1.00 93.75 170 GLN A C 1
ATOM 1266 O O . GLN A 1 170 ? -13.531 2.130 3.674 1.00 93.75 170 GLN A O 1
ATOM 1271 N N . VAL A 1 171 ? -12.609 2.132 5.717 1.00 94.94 171 VAL A N 1
ATOM 1272 C CA . VAL A 1 171 ? -11.677 3.239 5.466 1.00 94.94 171 VAL A CA 1
ATOM 1273 C C . VAL A 1 171 ? -10.236 2.757 5.517 1.00 94.94 171 VAL A C 1
ATOM 1275 O O . VAL A 1 171 ? -9.538 2.740 4.502 1.00 94.94 171 VAL A O 1
ATOM 1278 N N . VAL A 1 172 ? -9.782 2.327 6.695 1.00 95.56 172 VAL A N 1
ATOM 1279 C CA . VAL A 1 172 ? -8.358 2.069 6.946 1.00 95.56 172 VAL A CA 1
ATOM 1280 C C . VAL A 1 172 ? -7.857 0.891 6.116 1.00 95.56 172 VAL A C 1
ATOM 1282 O O . VAL A 1 172 ? -6.804 0.988 5.492 1.00 95.56 172 VAL A O 1
ATOM 1285 N N . ALA A 1 173 ? -8.624 -0.195 6.041 1.00 94.25 173 ALA A N 1
ATOM 1286 C CA . ALA A 1 173 ? -8.306 -1.391 5.268 1.00 94.25 173 ALA A CA 1
ATOM 1287 C C . ALA A 1 173 ? -8.366 -1.191 3.748 1.00 94.25 173 ALA A C 1
ATOM 1289 O O . ALA A 1 173 ? -7.763 -1.965 3.007 1.00 94.25 173 ALA A O 1
ATOM 1290 N N . VAL A 1 174 ? -9.100 -0.175 3.291 1.00 89.94 174 VAL A N 1
ATOM 1291 C CA . VAL A 1 174 ? -9.347 0.086 1.867 1.00 89.94 174 VAL A CA 1
ATOM 1292 C C . VAL A 1 174 ? -8.344 1.085 1.298 1.00 89.94 174 VAL A C 1
ATOM 1294 O O . VAL A 1 174 ? -7.906 0.921 0.159 1.00 89.94 174 VAL A O 1
ATOM 1297 N N . ALA A 1 175 ? -7.992 2.115 2.071 1.00 90.56 175 ALA A N 1
ATOM 1298 C CA . ALA A 1 175 ? -7.246 3.264 1.560 1.00 90.56 175 ALA A CA 1
ATOM 1299 C C . ALA A 1 175 ? -5.959 3.595 2.330 1.00 90.56 175 ALA A C 1
ATOM 1301 O O . ALA A 1 175 ? -5.080 4.245 1.774 1.00 90.56 175 ALA A O 1
ATOM 1302 N N . CYS A 1 176 ? -5.812 3.167 3.588 1.00 92.38 176 CYS A N 1
ATOM 1303 C CA . CYS A 1 176 ? -4.700 3.630 4.424 1.00 92.38 176 CYS A CA 1
ATOM 1304 C C . CYS A 1 176 ? -3.645 2.540 4.652 1.00 92.38 176 CYS A C 1
ATOM 1306 O O . CYS A 1 176 ? -2.464 2.744 4.365 1.00 92.38 176 CYS A O 1
ATOM 1308 N N . ARG A 1 177 ? -4.053 1.370 5.161 1.00 92.88 177 ARG A N 1
ATOM 1309 C CA . ARG A 1 177 ? -3.148 0.388 5.784 1.00 92.88 177 ARG A CA 1
ATOM 1310 C C . ARG A 1 177 ? -2.035 -0.102 4.866 1.00 92.88 177 ARG A C 1
ATOM 1312 O O . ARG A 1 177 ? -0.937 -0.355 5.352 1.00 92.88 177 ARG A O 1
ATOM 1319 N N . SER A 1 178 ? -2.306 -0.214 3.564 1.00 87.44 178 SER A N 1
ATOM 1320 C CA . SER A 1 178 ? -1.382 -0.818 2.602 1.00 87.44 178 SER A CA 1
ATOM 1321 C C . SER A 1 178 ? -0.050 -0.069 2.533 1.00 87.44 178 SER A C 1
ATOM 1323 O O . SER A 1 178 ? 0.987 -0.711 2.445 1.00 87.44 178 SER A O 1
ATOM 1325 N N . CYS A 1 179 ? -0.067 1.264 2.636 1.00 91.12 179 CYS A N 1
ATOM 1326 C CA . CYS A 1 179 ? 1.143 2.095 2.645 1.00 91.12 179 CYS A CA 1
ATOM 1327 C C . CYS A 1 179 ? 1.536 2.478 4.082 1.00 91.12 179 CYS A C 1
ATOM 1329 O O . CYS A 1 179 ? 2.705 2.399 4.466 1.00 91.12 179 CYS A O 1
ATOM 1331 N N . HIS A 1 180 ? 0.544 2.810 4.912 1.00 92.94 180 HIS A N 1
ATOM 1332 C CA . HIS A 1 180 ? 0.746 3.336 6.259 1.00 92.94 180 HIS A CA 1
ATOM 1333 C C . HIS A 1 180 ? 1.396 2.353 7.241 1.00 92.94 180 HIS A C 1
ATOM 1335 O O . HIS A 1 180 ? 2.183 2.780 8.079 1.00 92.94 180 HIS A O 1
ATOM 1341 N N . ALA A 1 181 ? 1.178 1.041 7.092 1.00 93.31 181 ALA A N 1
ATOM 1342 C CA . ALA A 1 181 ? 1.824 0.040 7.946 1.00 93.31 181 ALA A CA 1
ATOM 1343 C C . ALA A 1 181 ? 3.363 0.032 7.829 1.00 93.31 181 ALA A C 1
ATOM 1345 O O . ALA A 1 181 ? 4.050 -0.512 8.696 1.00 93.31 181 ALA A O 1
ATOM 1346 N N . SER A 1 182 ? 3.921 0.611 6.758 1.00 91.62 182 SER A N 1
ATOM 1347 C CA . SER A 1 182 ? 5.370 0.716 6.572 1.00 91.62 182 SER A CA 1
ATOM 1348 C C . SER A 1 182 ? 6.013 1.881 7.319 1.00 91.62 182 SER A C 1
ATOM 1350 O O . SER A 1 182 ? 7.217 1.817 7.561 1.00 91.62 182 SER A O 1
ATOM 1352 N N . LEU A 1 183 ? 5.240 2.913 7.681 1.00 86.50 183 LEU A N 1
ATOM 1353 C CA . LEU A 1 183 ? 5.762 4.188 8.180 1.00 86.50 183 LEU A CA 1
ATOM 1354 C C . LEU A 1 183 ? 6.374 4.057 9.581 1.00 86.50 183 LEU A C 1
ATOM 1356 O O . LEU A 1 183 ? 7.409 4.658 9.867 1.00 86.50 183 LEU A O 1
ATOM 1360 N N . GLY A 1 184 ? 5.760 3.246 10.442 1.00 82.00 184 GLY A N 1
ATOM 1361 C CA . GLY A 1 184 ? 6.065 3.192 11.863 1.00 82.00 184 GLY A CA 1
ATOM 1362 C C . GLY A 1 184 ? 5.384 4.322 12.648 1.00 82.00 184 GLY A C 1
ATOM 1363 O O . GLY A 1 184 ? 5.255 5.461 12.195 1.00 82.00 184 GLY A O 1
ATOM 1364 N N . GLY A 1 185 ? 5.003 4.037 13.892 1.00 86.81 185 GLY A N 1
ATOM 1365 C CA . GLY A 1 185 ? 4.603 5.058 14.864 1.00 86.81 185 GLY A CA 1
ATOM 1366 C C . GLY A 1 185 ? 3.135 5.476 14.750 1.00 86.81 185 GLY A C 1
ATOM 1367 O O . GLY A 1 185 ? 2.244 4.633 14.688 1.00 86.81 185 GLY A O 1
ATOM 1368 N N . SER A 1 186 ? 2.858 6.784 14.798 1.00 88.12 186 SER A N 1
ATOM 1369 C CA . SER A 1 186 ? 1.482 7.308 14.917 1.00 88.12 186 SER A CA 1
ATOM 1370 C C . SER A 1 186 ? 0.610 7.073 13.683 1.00 88.12 186 SER A C 1
ATOM 1372 O O . SER A 1 186 ? -0.612 7.133 13.786 1.00 88.12 186 SER A O 1
ATOM 1374 N N . PHE A 1 187 ? 1.228 6.801 12.533 1.00 90.31 187 PHE A N 1
ATOM 1375 C CA . PHE A 1 187 ? 0.535 6.602 11.266 1.00 90.31 187 PHE A CA 1
ATOM 1376 C C . PHE A 1 187 ? 0.358 5.129 10.889 1.00 90.31 187 PHE A C 1
ATOM 1378 O O . PHE A 1 187 ? -0.166 4.874 9.818 1.00 90.31 187 PHE A O 1
ATOM 1385 N N . ASP A 1 188 ? 0.734 4.171 11.747 1.00 91.19 188 ASP A N 1
ATOM 1386 C CA . ASP A 1 188 ? 0.557 2.734 11.468 1.00 91.19 188 ASP A CA 1
ATOM 1387 C C . ASP A 1 188 ? -0.917 2.293 11.485 1.00 91.19 188 ASP A C 1
ATOM 1389 O O . ASP A 1 188 ? -1.281 1.273 10.900 1.00 91.19 188 ASP A O 1
ATOM 1393 N N . PHE A 1 189 ? -1.768 3.062 12.173 1.00 93.94 189 PHE A N 1
ATOM 1394 C CA . PHE A 1 189 ? -3.212 2.838 12.291 1.00 93.94 189 PHE A CA 1
ATOM 1395 C C . PHE A 1 189 ? -3.596 1.439 12.801 1.00 93.94 189 PHE A C 1
ATOM 1397 O O . PHE A 1 189 ? -4.632 0.885 12.426 1.00 93.94 189 PHE A O 1
ATOM 1404 N N . THR A 1 190 ? -2.807 0.876 13.721 1.00 94.62 190 THR A N 1
ATOM 1405 C CA . THR A 1 190 ? -3.110 -0.412 14.375 1.00 94.62 190 THR A CA 1
ATOM 1406 C C . THR A 1 190 ? -4.180 -0.282 15.463 1.00 94.62 190 THR A C 1
ATOM 1408 O O . THR A 1 190 ? -4.685 -1.281 15.975 1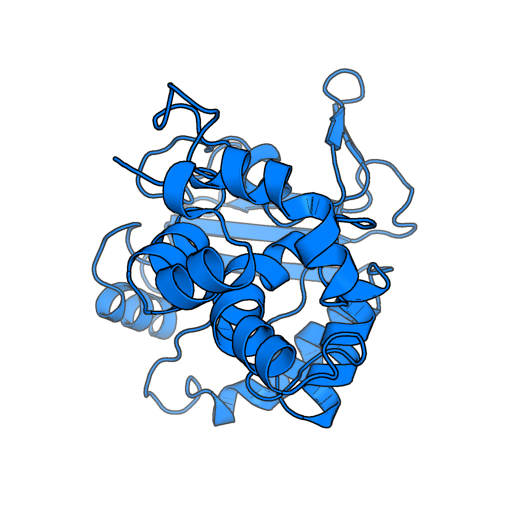.00 94.62 190 THR A O 1
ATOM 1411 N N . SER A 1 191 ? -4.593 0.947 15.799 1.00 96.44 191 SER A N 1
ATOM 1412 C CA . SER A 1 191 ? -5.695 1.209 16.725 1.00 96.44 191 SER A CA 1
ATOM 1413 C C . SER A 1 191 ? -6.528 2.431 16.351 1.00 96.44 191 SER A C 1
ATOM 1415 O O . SER A 1 191 ? -6.027 3.389 15.756 1.00 96.44 191 SER A O 1
ATOM 1417 N N . ALA A 1 192 ? -7.783 2.430 16.801 1.00 97.25 192 ALA A N 1
ATOM 1418 C CA . ALA A 1 192 ? -8.686 3.571 16.673 1.00 97.25 192 ALA A CA 1
ATOM 1419 C C . ALA A 1 192 ? -8.127 4.833 17.355 1.00 97.25 192 ALA A C 1
ATOM 1421 O O . ALA A 1 192 ? -8.218 5.934 16.819 1.00 97.25 192 ALA A O 1
ATOM 1422 N N . ALA A 1 193 ? -7.475 4.669 18.512 1.00 96.00 193 ALA A N 1
ATOM 1423 C CA . ALA A 1 193 ? -6.861 5.774 19.241 1.00 96.00 193 ALA A CA 1
ATOM 1424 C C . ALA A 1 193 ? -5.747 6.454 18.430 1.00 96.00 193 ALA A C 1
ATOM 1426 O O . ALA A 1 193 ? -5.722 7.678 18.343 1.00 96.00 193 ALA A O 1
ATOM 1427 N N . GLN A 1 194 ? -4.850 5.683 17.800 1.00 95.00 194 GLN A N 1
ATOM 1428 C CA . GLN A 1 194 ? -3.817 6.248 16.924 1.00 95.00 194 GLN A CA 1
ATOM 1429 C C . GLN A 1 194 ? -4.429 7.042 15.770 1.00 95.00 194 GLN A C 1
ATOM 1431 O O . GLN A 1 194 ? -4.012 8.170 15.525 1.00 95.00 194 GLN A O 1
ATOM 1436 N N . PHE A 1 195 ? -5.439 6.472 15.110 1.00 96.06 195 PHE A N 1
ATOM 1437 C CA . PHE A 1 195 ? -6.115 7.102 13.980 1.00 96.06 195 PHE A CA 1
ATOM 1438 C C . PHE A 1 195 ? -6.745 8.448 14.366 1.00 96.06 195 PHE A C 1
ATOM 1440 O O . PHE A 1 195 ? -6.488 9.466 13.728 1.00 96.06 195 PHE A O 1
ATOM 1447 N N . THR A 1 196 ? -7.483 8.488 15.477 1.00 96.00 196 THR A N 1
ATOM 1448 C CA . THR A 1 196 ? -8.115 9.717 15.977 1.00 96.00 196 THR A CA 1
ATOM 1449 C C . THR A 1 196 ? -7.095 10.743 16.482 1.00 96.00 196 THR A C 1
ATOM 1451 O O . THR A 1 196 ? -7.298 11.947 16.319 1.00 96.00 196 THR A O 1
ATOM 1454 N N . ASN A 1 197 ? -5.970 10.300 17.055 1.00 96.00 197 ASN A N 1
ATOM 1455 C CA . ASN A 1 197 ? -4.922 11.195 17.555 1.00 96.00 197 ASN A CA 1
ATOM 1456 C C . ASN A 1 197 ? -4.254 12.019 16.445 1.00 96.00 197 ASN A C 1
ATOM 1458 O O . ASN A 1 197 ? -3.772 13.116 16.719 1.00 96.00 197 ASN A O 1
ATOM 1462 N N . VAL A 1 198 ? -4.241 11.525 15.204 1.00 93.31 198 VAL A N 1
ATOM 1463 C CA . VAL A 1 198 ? -3.677 12.244 14.050 1.00 93.31 198 VAL A CA 1
ATOM 1464 C C . VAL A 1 198 ? -4.747 12.825 13.122 1.00 93.31 198 VAL A C 1
ATOM 1466 O O . VAL A 1 198 ? -4.448 13.164 11.980 1.00 93.31 198 VAL A O 1
ATOM 1469 N N . ARG A 1 199 ? -5.988 13.001 13.603 1.00 93.31 199 ARG A N 1
ATOM 1470 C CA . ARG A 1 199 ? -7.120 13.497 12.794 1.00 93.31 199 ARG A CA 1
ATOM 1471 C C . ARG A 1 199 ? -6.824 14.779 12.009 1.00 93.31 199 ARG A C 1
ATOM 1473 O O . ARG A 1 199 ? -7.274 14.905 10.880 1.00 93.31 199 ARG A O 1
ATOM 1480 N N . ALA A 1 200 ? -6.072 15.714 12.597 1.00 90.00 200 ALA A N 1
ATOM 1481 C CA . ALA A 1 200 ? -5.742 16.984 11.955 1.00 90.00 200 ALA A CA 1
ATOM 1482 C C . ALA A 1 200 ? -4.805 16.765 10.761 1.00 90.00 200 ALA A C 1
ATOM 1484 O O . ALA A 1 200 ? -5.075 17.266 9.681 1.00 90.00 200 ALA A O 1
ATOM 1485 N N . ALA A 1 201 ? -3.781 15.922 10.929 1.00 89.88 201 ALA A N 1
ATOM 1486 C CA . ALA A 1 201 ? -2.886 15.551 9.838 1.00 89.88 201 ALA A CA 1
ATOM 1487 C C . ALA A 1 201 ? -3.630 14.786 8.734 1.00 89.88 201 ALA A C 1
ATOM 1489 O O . ALA A 1 201 ? -3.413 15.050 7.562 1.00 89.88 201 ALA A O 1
ATOM 1490 N N . ILE A 1 202 ? -4.548 13.879 9.094 1.00 91.12 202 ILE A N 1
ATOM 1491 C CA . ILE A 1 202 ? -5.396 13.188 8.109 1.00 91.12 202 ILE A CA 1
ATOM 1492 C C . ILE A 1 202 ? -6.237 14.199 7.315 1.00 91.12 202 ILE A C 1
ATOM 1494 O O . ILE A 1 202 ? -6.297 14.103 6.092 1.00 91.12 202 ILE A O 1
ATOM 1498 N N . ALA A 1 203 ? -6.868 15.162 7.992 1.00 89.00 203 ALA A N 1
ATOM 1499 C CA . ALA A 1 203 ? -7.658 16.200 7.336 1.00 89.00 203 ALA A CA 1
ATOM 1500 C C . ALA A 1 203 ? -6.799 17.052 6.390 1.00 89.00 203 ALA A C 1
ATOM 1502 O O . ALA A 1 203 ? -7.147 17.174 5.220 1.00 89.00 203 ALA A O 1
ATOM 1503 N N . ASP A 1 204 ? -5.652 17.553 6.854 1.00 87.00 204 ASP A N 1
ATOM 1504 C CA . ASP A 1 204 ? -4.750 18.375 6.040 1.00 87.00 204 ASP A CA 1
ATOM 1505 C C . ASP A 1 204 ? -4.223 17.598 4.821 1.00 87.00 204 ASP A C 1
ATOM 1507 O O . ASP A 1 204 ? -4.227 18.103 3.699 1.00 87.00 204 ASP A O 1
ATOM 1511 N N . SER A 1 205 ? -3.819 16.336 5.001 1.00 86.31 205 SER A N 1
ATOM 1512 C CA . SER A 1 205 ? -3.253 15.532 3.916 1.00 86.31 205 SER A CA 1
ATOM 1513 C C . SER A 1 205 ? -4.286 15.098 2.869 1.00 86.31 205 SER A C 1
ATOM 1515 O O . SER A 1 205 ? -3.914 14.894 1.714 1.00 86.31 205 SER A O 1
ATOM 1517 N N . LEU A 1 206 ? -5.561 14.947 3.242 1.00 86.50 206 LEU A N 1
ATOM 1518 C CA . LEU A 1 206 ? -6.627 14.516 2.329 1.00 86.50 206 LEU A CA 1
ATOM 1519 C C . LEU A 1 206 ? -7.406 15.675 1.710 1.00 86.50 206 LEU A C 1
ATOM 1521 O O . LEU A 1 206 ? -7.811 15.586 0.554 1.00 86.50 206 LEU A O 1
ATOM 1525 N N . CYS A 1 207 ? -7.650 16.722 2.490 1.00 82.94 207 CYS A N 1
ATOM 1526 C CA . CYS A 1 207 ? -8.549 17.816 2.137 1.00 82.94 207 CYS A CA 1
ATOM 1527 C C . CYS A 1 207 ? -7.810 19.135 1.911 1.00 82.94 207 CYS A C 1
ATOM 1529 O O . CYS A 1 207 ? -8.418 20.089 1.440 1.00 82.94 207 CYS A O 1
ATOM 1531 N N . GLY A 1 208 ? -6.506 19.172 2.192 1.00 78.56 208 GLY A N 1
ATOM 1532 C CA . GLY A 1 208 ? -5.698 20.379 2.174 1.00 78.56 208 GLY A CA 1
ATOM 1533 C C . GLY A 1 208 ? -5.840 21.159 3.483 1.00 78.56 208 GLY A C 1
ATOM 1534 O O . GLY A 1 208 ? -6.820 20.999 4.215 1.00 78.56 208 GLY A O 1
ATOM 1535 N N . PRO A 1 209 ? -4.866 22.022 3.807 1.00 72.38 209 PRO A N 1
ATOM 1536 C CA . PRO A 1 209 ? -4.994 22.915 4.944 1.00 72.38 209 PRO A CA 1
ATOM 1537 C C . PRO A 1 209 ? -6.180 23.862 4.740 1.00 72.38 209 PRO A C 1
ATOM 1539 O O . PRO A 1 209 ? -6.509 24.260 3.618 1.00 72.38 209 PRO A O 1
ATOM 1542 N N . SER A 1 210 ? -6.797 24.269 5.850 1.00 64.62 210 SER A N 1
ATOM 1543 C CA . SER A 1 210 ? -7.925 25.210 5.854 1.00 64.62 210 SER A CA 1
ATOM 1544 C C . SER A 1 210 ? -7.644 26.431 4.962 1.00 64.62 210 SER A C 1
ATOM 1546 O O . SER A 1 210 ? -6.699 27.181 5.209 1.00 64.62 210 SER A O 1
ATOM 1548 N N . GLY A 1 211 ? -8.469 26.636 3.929 1.00 60.47 211 GLY A N 1
ATOM 1549 C CA . GLY A 1 211 ? -8.330 27.740 2.969 1.00 60.47 211 GLY A CA 1
ATOM 1550 C C . GLY A 1 211 ? -7.472 27.447 1.730 1.00 60.47 211 GLY A C 1
ATOM 1551 O O . GLY A 1 211 ? -7.314 28.339 0.898 1.00 60.47 211 GLY A O 1
ATOM 1552 N N . ASN A 1 212 ? -6.938 26.230 1.571 1.00 66.44 212 ASN A N 1
ATOM 1553 C CA . ASN A 1 212 ? -6.262 25.795 0.348 1.00 66.44 212 ASN A CA 1
ATOM 1554 C C . ASN A 1 212 ? -6.459 24.290 0.087 1.00 66.44 212 ASN A C 1
ATOM 1556 O O . ASN A 1 212 ? -5.537 23.488 0.242 1.00 66.44 212 ASN A O 1
ATOM 1560 N N . ALA A 1 213 ? -7.660 23.919 -0.367 1.00 64.88 213 ALA A N 1
ATOM 1561 C CA . ALA A 1 213 ? -8.017 22.529 -0.658 1.00 64.88 213 ALA A CA 1
ATOM 1562 C C . ALA A 1 213 ? -7.169 21.877 -1.772 1.00 64.88 213 ALA A C 1
ATOM 1564 O O . ALA A 1 213 ? -7.110 20.658 -1.894 1.00 64.88 213 ALA A O 1
ATOM 1565 N N . SER A 1 214 ? -6.480 22.685 -2.584 1.00 67.19 214 SER A N 1
ATOM 1566 C CA . SER A 1 214 ? -5.583 22.216 -3.648 1.00 67.19 214 SER A CA 1
ATOM 1567 C C . SER A 1 214 ? -4.187 21.823 -3.148 1.00 67.19 214 SER A C 1
ATOM 1569 O O . SER A 1 214 ? -3.400 21.293 -3.926 1.00 67.19 214 SER A O 1
ATOM 1571 N N . ALA A 1 215 ? -3.860 22.086 -1.878 1.00 68.19 215 ALA A N 1
ATOM 1572 C CA . ALA A 1 215 ? -2.558 21.797 -1.273 1.00 68.19 215 ALA A CA 1
ATOM 1573 C C . ALA A 1 215 ? -2.567 20.528 -0.401 1.00 68.19 215 ALA A C 1
ATOM 1575 O O . ALA A 1 215 ? -1.889 20.477 0.621 1.00 68.19 215 ALA A O 1
ATOM 1576 N N . HIS A 1 216 ? -3.360 19.520 -0.769 1.00 71.62 216 HIS A N 1
ATOM 1577 C CA . HIS A 1 216 ? -3.381 18.240 -0.065 1.00 71.62 216 HIS A CA 1
ATOM 1578 C C . HIS A 1 216 ? -2.122 17.402 -0.375 1.00 71.62 216 HIS A C 1
ATOM 1580 O O . HIS A 1 216 ? -1.680 17.323 -1.523 1.00 71.62 216 HIS A O 1
ATOM 1586 N N . ASP A 1 217 ? -1.567 16.731 0.636 1.00 68.12 217 ASP A N 1
ATOM 1587 C CA . ASP A 1 217 ? -0.272 16.028 0.560 1.00 68.12 217 ASP A CA 1
ATOM 1588 C C . ASP A 1 217 ? -0.353 14.569 0.069 1.00 68.12 217 ASP A C 1
ATOM 1590 O O . ASP A 1 217 ? 0.678 13.913 -0.098 1.00 68.12 217 ASP A O 1
ATOM 1594 N N . MET A 1 218 ? -1.552 14.028 -0.197 1.00 68.50 218 MET A N 1
ATOM 1595 C CA . MET A 1 218 ? -1.716 12.634 -0.653 1.00 68.50 218 MET A CA 1
ATOM 1596 C C . MET A 1 218 ? -1.923 12.384 -2.170 1.00 68.50 218 MET A C 1
ATOM 1598 O O . MET A 1 218 ? -2.480 11.333 -2.496 1.00 68.50 218 MET A O 1
ATOM 1602 N N . PRO A 1 219 ? -1.469 13.210 -3.144 1.00 57.00 219 PRO A N 1
ATOM 1603 C CA . PRO A 1 219 ? -1.589 12.836 -4.562 1.00 57.00 219 PRO A CA 1
ATOM 1604 C C . PRO A 1 219 ? -0.709 11.620 -4.913 1.00 57.00 219 PRO A C 1
ATOM 1606 O O . PRO A 1 219 ? -1.052 10.827 -5.784 1.00 57.00 219 PRO A O 1
ATOM 1609 N N . SER A 1 220 ? 0.365 11.398 -4.148 1.00 64.44 220 SER A N 1
ATOM 1610 C CA . SER A 1 220 ? 1.306 10.276 -4.278 1.00 64.44 220 SER A CA 1
ATOM 1611 C C . SER A 1 220 ? 0.717 8.880 -4.002 1.00 64.44 220 SER A C 1
ATOM 1613 O O . SER A 1 220 ? 1.391 7.874 -4.223 1.00 64.44 220 SER A O 1
ATOM 1615 N N . ALA A 1 221 ? -0.522 8.803 -3.507 1.00 75.38 221 ALA A N 1
ATOM 1616 C CA . ALA A 1 221 ? -1.270 7.567 -3.277 1.00 75.38 221 ALA A CA 1
ATOM 1617 C C . ALA A 1 221 ? -2.573 7.569 -4.095 1.00 75.38 221 ALA A C 1
ATOM 1619 O O . ALA A 1 221 ? -3.648 7.281 -3.568 1.00 75.38 221 ALA A O 1
ATOM 1620 N N . GLU A 1 222 ? -2.480 7.915 -5.383 1.00 83.00 222 GLU A N 1
ATOM 1621 C CA . GLU A 1 222 ? -3.630 8.186 -6.252 1.00 83.00 222 GLU A CA 1
ATOM 1622 C C . GLU A 1 222 ? -4.710 7.095 -6.196 1.00 83.00 222 GLU A C 1
ATOM 1624 O O . GLU A 1 222 ? -5.882 7.403 -5.991 1.00 83.00 222 GLU A O 1
ATOM 1629 N N . ILE A 1 223 ? -4.350 5.816 -6.358 1.00 84.19 223 ILE A N 1
ATOM 1630 C CA . ILE A 1 223 ? -5.341 4.729 -6.400 1.00 84.19 223 ILE A CA 1
ATOM 1631 C C . ILE A 1 223 ? -6.077 4.568 -5.054 1.00 84.19 223 ILE A C 1
ATOM 1633 O O . ILE A 1 223 ? -7.313 4.590 -5.062 1.00 84.19 223 ILE A O 1
ATOM 1637 N N . PRO A 1 224 ? -5.392 4.447 -3.897 1.00 86.56 224 PRO A N 1
ATOM 1638 C CA . PRO A 1 224 ? -6.053 4.499 -2.593 1.00 86.56 224 PRO A CA 1
ATOM 1639 C C . PRO A 1 224 ? -6.902 5.758 -2.376 1.00 86.56 224 PRO A C 1
ATOM 1641 O O . PRO A 1 224 ? -8.031 5.654 -1.893 1.00 86.56 224 PRO A O 1
ATOM 1644 N N . LEU A 1 225 ? -6.409 6.931 -2.786 1.00 86.25 225 LEU A N 1
ATOM 1645 C CA . LEU A 1 225 ? -7.120 8.201 -2.641 1.00 86.25 225 LEU A CA 1
ATOM 1646 C C . LEU A 1 225 ? -8.403 8.223 -3.486 1.00 86.25 225 LEU A C 1
ATOM 1648 O O . LEU A 1 225 ? -9.481 8.543 -2.985 1.00 86.25 225 LEU A O 1
ATOM 1652 N N . ARG A 1 226 ? -8.335 7.794 -4.750 1.00 86.31 226 ARG A N 1
ATOM 1653 C CA . ARG A 1 226 ? -9.513 7.636 -5.613 1.00 86.31 226 ARG A CA 1
ATOM 1654 C C . ARG A 1 226 ? -10.521 6.678 -4.998 1.00 86.31 226 ARG A C 1
ATOM 1656 O O . ARG A 1 226 ? -11.710 6.985 -4.999 1.00 86.31 226 ARG A O 1
ATOM 1663 N N . ARG A 1 227 ? -10.081 5.541 -4.450 1.00 87.25 227 ARG A N 1
ATOM 1664 C CA . ARG A 1 227 ? -10.979 4.585 -3.775 1.00 87.25 227 ARG A CA 1
ATOM 1665 C C . ARG A 1 227 ? -11.660 5.208 -2.562 1.00 87.25 227 ARG A C 1
ATOM 1667 O O . ARG A 1 227 ? -12.865 5.036 -2.408 1.00 87.25 227 ARG A O 1
ATOM 1674 N N . LEU A 1 228 ? -10.931 5.966 -1.746 1.00 89.62 228 LEU A N 1
ATOM 1675 C CA . LEU A 1 228 ? -11.503 6.681 -0.607 1.00 89.62 228 LEU A CA 1
ATOM 1676 C C . LEU A 1 228 ? -12.631 7.634 -1.039 1.00 89.62 228 LEU A C 1
ATOM 1678 O O . LEU A 1 228 ? -13.713 7.600 -0.457 1.00 89.62 228 LEU A O 1
ATOM 1682 N N . TRP A 1 229 ? -12.400 8.444 -2.077 1.00 88.06 229 TRP A N 1
ATOM 1683 C CA . TRP A 1 229 ? -13.347 9.479 -2.515 1.00 88.06 229 TRP A CA 1
ATOM 1684 C C . TRP A 1 229 ? -14.503 8.975 -3.384 1.00 88.06 229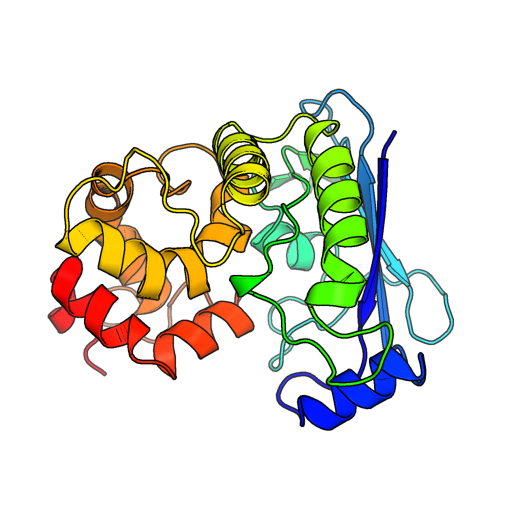 TRP A C 1
ATOM 1686 O O . TRP A 1 229 ? -15.545 9.626 -3.438 1.00 88.06 229 TRP A O 1
ATOM 1696 N N . THR A 1 230 ? -14.344 7.836 -4.061 1.00 88.25 230 THR A N 1
ATOM 1697 C CA . THR A 1 230 ? -15.368 7.267 -4.960 1.00 88.25 230 THR A CA 1
ATOM 1698 C C . THR A 1 230 ? -16.227 6.180 -4.310 1.00 88.25 230 THR A C 1
ATOM 1700 O O . THR A 1 230 ? -17.132 5.649 -4.950 1.00 88.25 230 THR A O 1
ATOM 1703 N N . THR A 1 231 ? -15.982 5.851 -3.039 1.00 88.12 231 THR A N 1
ATOM 1704 C CA . THR A 1 231 ? -16.747 4.850 -2.279 1.00 88.12 231 THR A CA 1
ATOM 1705 C C . THR A 1 231 ? -17.359 5.468 -1.013 1.00 88.12 231 THR A C 1
ATOM 1707 O O . THR A 1 231 ? -17.007 6.589 -0.635 1.00 88.12 231 THR A O 1
ATOM 1710 N N . PRO A 1 232 ? -18.257 4.756 -0.299 1.00 90.81 232 PRO A N 1
ATOM 1711 C CA . PRO A 1 232 ? -18.775 5.218 0.991 1.00 90.81 232 PRO A CA 1
ATOM 1712 C C . PRO A 1 232 ? -17.706 5.461 2.068 1.00 90.81 232 PRO A C 1
ATOM 1714 O O . PRO A 1 232 ? -18.011 6.108 3.069 1.00 90.81 232 PRO A O 1
ATOM 1717 N N . ALA A 1 233 ? -16.466 4.990 1.874 1.00 92.25 233 ALA A N 1
ATOM 1718 C CA . ALA A 1 233 ? -15.341 5.192 2.785 1.00 92.25 233 ALA A CA 1
ATOM 1719 C C . ALA A 1 233 ? -15.175 6.662 3.209 1.00 92.25 233 ALA A C 1
ATOM 1721 O O . ALA A 1 233 ? -14.970 6.941 4.389 1.00 92.25 233 ALA A O 1
ATOM 1722 N N . ARG A 1 234 ? -15.357 7.611 2.277 1.00 90.81 234 ARG A N 1
ATOM 1723 C CA . ARG A 1 234 ? -15.361 9.052 2.572 1.00 90.81 234 ARG A CA 1
ATOM 1724 C C . ARG A 1 234 ? -16.327 9.414 3.702 1.00 90.81 234 ARG A C 1
ATOM 1726 O O . ARG A 1 234 ? -15.953 10.153 4.605 1.00 90.81 234 ARG A O 1
ATOM 1733 N N . ALA A 1 235 ? -17.571 8.940 3.634 1.00 90.94 235 ALA A N 1
ATOM 1734 C CA . ALA A 1 235 ? -18.598 9.297 4.610 1.00 90.94 235 ALA A CA 1
ATOM 1735 C C . ALA A 1 235 ? -18.245 8.742 5.996 1.00 90.94 235 ALA A C 1
ATOM 1737 O O . ALA A 1 235 ? -18.245 9.493 6.966 1.00 90.94 235 ALA A O 1
ATOM 1738 N N . TYR A 1 236 ? -17.830 7.470 6.062 1.00 94.38 236 TYR A N 1
ATOM 1739 C CA . TYR A 1 236 ? -17.352 6.856 7.305 1.00 94.38 236 TYR A CA 1
ATOM 1740 C C . TYR A 1 236 ? -16.174 7.622 7.913 1.00 94.38 236 TYR A C 1
ATOM 1742 O O . TYR A 1 236 ? -16.158 7.848 9.119 1.00 94.38 236 TYR A O 1
ATOM 1750 N N . LEU A 1 237 ? -15.206 8.042 7.092 1.00 94.19 237 LEU A N 1
ATOM 1751 C CA . LEU A 1 237 ? -14.051 8.817 7.542 1.00 94.19 237 LEU A CA 1
ATOM 1752 C C . LEU A 1 237 ? -14.469 10.177 8.112 1.00 94.19 237 LEU A C 1
ATOM 1754 O O . LEU A 1 237 ? -14.079 10.522 9.228 1.00 94.19 237 LEU A O 1
ATOM 1758 N N . ILE A 1 238 ? -15.243 10.943 7.337 1.00 91.88 238 ILE A N 1
ATOM 1759 C CA . ILE A 1 238 ? -15.640 12.308 7.689 1.00 91.88 238 ILE A CA 1
ATOM 1760 C C . ILE A 1 238 ? -16.487 12.318 8.961 1.00 91.88 238 ILE A C 1
ATOM 1762 O O . ILE A 1 238 ? -16.258 13.157 9.831 1.00 91.88 238 ILE A O 1
ATOM 1766 N N . ASP A 1 239 ? -17.440 11.392 9.076 1.00 93.44 239 ASP A N 1
ATOM 1767 C CA . ASP A 1 239 ? -18.295 11.286 10.257 1.00 93.44 239 ASP A CA 1
ATOM 1768 C C . ASP A 1 239 ? -17.516 10.795 11.482 1.00 93.44 239 ASP A C 1
ATOM 1770 O O . ASP A 1 239 ? -17.715 11.322 12.574 1.00 93.44 239 ASP A O 1
ATOM 1774 N N . TYR A 1 240 ? -16.613 9.820 11.324 1.00 95.62 240 TYR A N 1
ATOM 1775 C CA . TYR A 1 240 ? -15.863 9.267 12.454 1.00 95.62 240 TYR A CA 1
ATOM 1776 C C . TYR A 1 240 ? -14.840 10.247 13.038 1.00 95.62 240 TYR A C 1
ATOM 1778 O O . TYR A 1 240 ? -14.690 10.324 14.256 1.00 95.62 240 TYR A O 1
ATOM 1786 N N . LEU A 1 241 ? -14.128 10.992 12.184 1.00 94.88 241 LEU A N 1
ATOM 1787 C CA . LEU A 1 241 ? -13.121 11.962 12.628 1.00 94.88 241 LEU A CA 1
ATOM 1788 C C . LEU A 1 241 ? -13.690 13.359 12.907 1.00 94.88 241 LEU A C 1
ATOM 1790 O O . LEU A 1 241 ? -12.949 14.207 13.405 1.00 94.88 241 LEU A O 1
ATOM 1794 N N . ASP A 1 242 ? -14.967 13.591 12.594 1.00 92.81 242 ASP A N 1
ATOM 1795 C CA . ASP A 1 242 ? -15.640 14.893 12.676 1.00 92.81 242 ASP A CA 1
ATOM 1796 C C . ASP A 1 242 ? -14.895 16.002 11.903 1.00 92.81 242 ASP A C 1
ATOM 1798 O O . ASP A 1 242 ? -14.623 17.090 12.406 1.00 92.81 242 ASP A O 1
ATOM 1802 N N . ILE A 1 243 ? -14.525 15.708 10.650 1.00 87.94 243 ILE A N 1
ATOM 1803 C CA . ILE A 1 243 ? -13.715 16.603 9.795 1.00 87.94 243 ILE A CA 1
ATOM 1804 C C . ILE A 1 243 ? -14.526 17.275 8.680 1.00 87.94 243 ILE A C 1
ATOM 1806 O O . ILE A 1 243 ? -13.970 17.698 7.670 1.00 87.94 243 ILE A O 1
ATOM 1810 N N . LYS A 1 244 ? -15.849 17.393 8.849 1.00 83.19 244 LYS A N 1
ATOM 1811 C CA . LYS A 1 244 ? -16.766 17.949 7.831 1.00 83.19 244 LYS A CA 1
ATOM 1812 C C . LYS A 1 244 ? -16.300 19.304 7.309 1.00 83.19 244 LYS A C 1
ATOM 1814 O O . LYS A 1 244 ? -16.143 19.451 6.105 1.00 83.19 244 LYS A O 1
ATOM 1819 N N . GLY A 1 245 ? -15.998 20.231 8.219 1.00 75.94 245 GLY A N 1
ATOM 1820 C CA . GLY A 1 245 ? -15.569 21.590 7.877 1.00 75.94 245 GLY A CA 1
ATOM 1821 C C . GLY A 1 245 ? -14.180 21.687 7.237 1.00 75.94 245 GLY A C 1
ATOM 1822 O O . GLY A 1 245 ? -13.868 22.710 6.643 1.00 75.94 245 GLY A O 1
ATOM 1823 N N . ALA A 1 246 ? -13.343 20.649 7.340 1.00 75.94 246 ALA A N 1
ATOM 1824 C CA . ALA A 1 246 ? -12.019 20.634 6.712 1.00 75.94 246 ALA A CA 1
ATOM 1825 C C . ALA A 1 246 ? -12.061 20.157 5.252 1.00 75.94 246 ALA A C 1
ATOM 1827 O O . ALA A 1 246 ? -11.136 20.423 4.498 1.00 75.94 246 ALA A O 1
ATOM 1828 N N . CYS A 1 247 ? -13.127 19.455 4.860 1.00 72.81 247 CYS A N 1
ATOM 1829 C CA . CYS A 1 247 ? -13.280 18.828 3.546 1.00 72.81 247 CYS A CA 1
ATOM 1830 C C . CYS A 1 247 ? -14.475 19.399 2.765 1.00 72.81 247 CYS A C 1
ATOM 1832 O O . CYS A 1 247 ? -15.045 18.711 1.906 1.00 72.81 247 CYS A O 1
ATOM 1834 N N . GLU A 1 248 ? -14.887 20.625 3.108 1.00 65.69 248 GLU A N 1
ATOM 1835 C CA . GLU A 1 248 ? -15.810 21.420 2.300 1.00 65.69 248 GLU A CA 1
ATOM 1836 C C . GLU A 1 248 ? -15.090 21.879 1.016 1.00 65.69 248 GLU A C 1
ATOM 1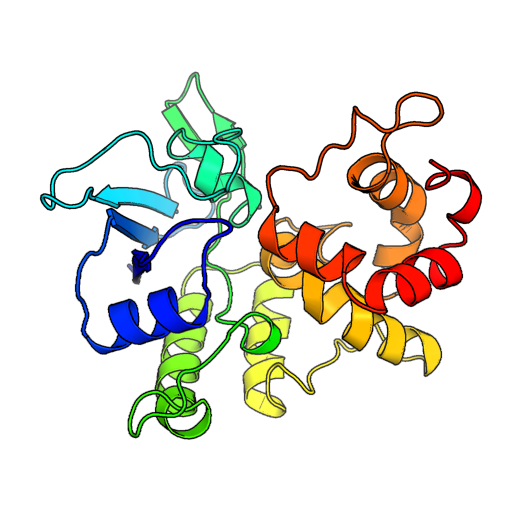838 O O . GLU A 1 248 ? -13.899 22.190 1.077 1.00 65.69 248 GLU A O 1
ATOM 1843 N N . PRO A 1 249 ? -15.767 21.844 -0.146 1.00 50.34 249 PRO A N 1
ATOM 1844 C CA . PRO A 1 249 ? -15.186 22.262 -1.421 1.00 50.34 249 PRO A CA 1
ATOM 1845 C C . PRO A 1 249 ? -14.801 23.746 -1.463 1.00 50.34 249 PRO A C 1
ATOM 1847 O O . PRO A 1 249 ? -15.487 24.565 -0.810 1.00 50.34 249 PRO A O 1
#

Secondary structure (DSSP, 8-state):
-EEEEEEE-S-TTS-HHHHHHHHHHT----EEEEEEE-S-TTSTTSEEEEEEETTS-EESB---SSS-S--BTTHHHHTTS-S-EEETTTTEEES--PPP--GGG----SSTTTSHHHHHHHHHHHHHHHHTS---HHHHHHHHHHHHH-TTT---TB--SHHHHHHIIIIIIIIIHHHHTTT-GGGS--BHHHHHHTHHHHHHHHH-STT-TT--S-GGGHHHHHHHHHSTHHHHHHHHHT-GGGS--